Protein AF-A0A7S0FJS4-F1 (afdb_monomer_lite)

Secondary structure (DSSP, 8-state):
--HHHHHHHHHHHHHT--SHHHHHHHHHHHHHHHHHHHS---HHHHHHHHHHHHHHHHHHHHHHHH--SSS-HHHHHHHHHHS-GGG--HHHHHHHHHHHHHHHHHTTTS-HHHHHHHHHT-HHHHHHH---------EEEHHHHHHHHHHHHHHHHGGG--SHHHHHHHHHHHHHHHHGGGT---S-EEEHHHHHHHHHHHHHHHHHHS-PPPPP-SHHHHHHHHHHHHHHHHHHHHHHHHH--HHHHHHHHHHHHHH-HHHHHHHHHH-

Organism: NCBI:txid73915

Sequence (271 aa):
MSRISQIAMIALLVSLAVSYGMIIYFVVLLLAMHHCYSQPVGWTRKVLSIACIAVTWFYIIHFMIAYVGPMNSFDAAYADVIWGGSMGNWSNTQMLLTWAVIAMVWSAEASAFYQLFGVFGAMSASYLLFRPKQREDDKVQLQYAVFSVLAFACIALLPWTTSVSALSWLLWTLHVSLLAPKFISMSFNFDRCSLYFVLALMAMVIHMSAGRSFLPNTECRISITIDAVVCALITLGFIYDRTKSLWAASAGGCLMPFFSPGCVLGVFCAL

pLDDT: mean 88.86, std 10.42, range [52.81, 98.19]

Structure (mmCIF, N/CA/C/O backbone):
data_AF-A0A7S0FJS4-F1
#
_entry.id   AF-A0A7S0FJS4-F1
#
loop_
_atom_site.group_PDB
_atom_site.id
_atom_site.type_symbol
_atom_site.label_atom_id
_atom_site.label_alt_id
_atom_site.label_comp_id
_atom_site.label_asym_id
_atom_site.label_entity_id
_atom_site.label_seq_id
_atom_site.pdbx_PDB_ins_code
_atom_site.Cartn_x
_atom_site.Cartn_y
_atom_site.Cartn_z
_atom_site.occupancy
_atom_site.B_iso_or_equiv
_atom_site.auth_seq_id
_atom_site.auth_comp_id
_atom_site.auth_asym_id
_atom_site.auth_atom_id
_atom_site.pdbx_PDB_model_num
ATOM 1 N N . MET A 1 1 ? 5.062 -22.252 10.247 1.00 52.81 1 MET A N 1
ATOM 2 C CA . MET A 1 1 ? 6.134 -22.685 9.325 1.00 52.81 1 MET A CA 1
ATOM 3 C C . MET A 1 1 ? 7.143 -23.491 10.113 1.00 52.81 1 MET A C 1
ATOM 5 O O . MET A 1 1 ? 7.514 -23.059 11.199 1.00 52.81 1 MET A O 1
ATOM 9 N N . SER A 1 2 ? 7.558 -24.651 9.609 1.00 68.38 2 SER A N 1
ATOM 10 C CA . SER A 1 2 ? 8.689 -25.374 10.196 1.00 68.38 2 SER A CA 1
ATOM 11 C C . SER A 1 2 ? 9.978 -24.580 9.943 1.00 68.38 2 SER A C 1
ATOM 13 O O . SER A 1 2 ? 10.087 -23.895 8.922 1.00 68.38 2 SER A O 1
ATOM 15 N N . ARG A 1 3 ? 10.970 -24.678 10.838 1.00 64.06 3 ARG A N 1
ATOM 16 C CA . ARG A 1 3 ? 12.288 -24.032 10.648 1.00 64.06 3 ARG A CA 1
ATOM 17 C C . ARG A 1 3 ? 12.916 -24.386 9.288 1.00 64.06 3 ARG A C 1
ATOM 19 O O . ARG A 1 3 ? 13.555 -23.548 8.670 1.00 64.06 3 ARG A O 1
ATOM 26 N N . ILE A 1 4 ? 12.640 -25.590 8.788 1.00 54.75 4 ILE A N 1
ATOM 27 C CA . ILE A 1 4 ? 13.109 -26.103 7.493 1.00 54.75 4 ILE A CA 1
ATOM 28 C C . ILE A 1 4 ? 12.557 -25.276 6.320 1.00 54.75 4 ILE A C 1
ATOM 30 O O . ILE A 1 4 ? 13.319 -24.861 5.452 1.00 54.75 4 ILE A O 1
ATOM 34 N N . SER A 1 5 ? 11.257 -24.959 6.320 1.00 53.78 5 SER A N 1
ATOM 35 C CA . SER A 1 5 ? 10.646 -24.131 5.263 1.00 53.78 5 SER A CA 1
ATOM 36 C C . SER A 1 5 ? 11.188 -22.696 5.226 1.00 53.78 5 SER A C 1
ATOM 38 O O . SER A 1 5 ? 11.306 -22.109 4.156 1.00 53.78 5 SER A O 1
ATOM 40 N N . GLN A 1 6 ? 11.568 -22.142 6.383 1.00 57.16 6 GLN A N 1
ATOM 41 C CA . GLN A 1 6 ? 12.174 -20.811 6.465 1.00 57.16 6 GLN A CA 1
ATOM 42 C C . GLN A 1 6 ? 13.591 -20.814 5.889 1.00 57.16 6 GLN A C 1
ATOM 44 O O . GLN A 1 6 ? 13.923 -19.939 5.101 1.00 57.16 6 GLN A O 1
ATOM 49 N N . ILE A 1 7 ? 14.396 -21.827 6.219 1.00 62.66 7 ILE A N 1
ATOM 50 C CA . ILE A 1 7 ? 15.767 -21.961 5.709 1.00 62.66 7 ILE A CA 1
ATOM 51 C C . ILE A 1 7 ? 15.773 -22.155 4.187 1.00 62.66 7 ILE A C 1
ATOM 53 O O . ILE A 1 7 ? 16.559 -21.508 3.504 1.00 62.66 7 ILE A O 1
ATOM 57 N N . ALA A 1 8 ? 14.870 -22.977 3.642 1.00 60.34 8 ALA A N 1
ATOM 58 C CA . ALA A 1 8 ? 14.770 -23.193 2.197 1.00 60.34 8 ALA A CA 1
ATOM 59 C C . ALA A 1 8 ? 14.368 -21.917 1.436 1.00 60.34 8 ALA A C 1
ATOM 61 O O . ALA A 1 8 ? 14.939 -21.612 0.393 1.00 60.34 8 ALA A O 1
ATOM 62 N N . MET A 1 9 ? 13.430 -21.137 1.983 1.00 60.94 9 MET A N 1
ATOM 63 C CA . MET A 1 9 ? 13.019 -19.858 1.401 1.00 60.94 9 MET A CA 1
ATOM 64 C C . MET A 1 9 ? 14.142 -18.816 1.471 1.00 60.94 9 MET A C 1
ATOM 66 O O . MET A 1 9 ? 14.390 -18.126 0.490 1.00 60.94 9 MET A O 1
ATOM 70 N N . ILE A 1 10 ? 14.868 -18.740 2.593 1.00 61.97 10 ILE A N 1
ATOM 71 C CA . ILE A 1 10 ? 16.045 -17.869 2.735 1.00 61.97 10 ILE A CA 1
ATOM 72 C C . ILE A 1 10 ? 17.123 -18.259 1.720 1.00 61.97 10 ILE A C 1
ATOM 74 O O . ILE A 1 10 ? 17.645 -17.389 1.034 1.00 61.97 10 ILE A O 1
ATOM 78 N N . ALA A 1 11 ? 17.426 -19.551 1.584 1.00 59.41 11 ALA A N 1
ATOM 79 C CA . ALA A 1 11 ? 18.425 -20.036 0.636 1.00 59.41 11 ALA A CA 1
ATOM 80 C C . ALA A 1 11 ? 18.042 -19.719 -0.818 1.00 59.41 11 ALA A C 1
ATOM 82 O O . ALA A 1 11 ? 18.885 -19.246 -1.575 1.00 59.41 11 ALA A O 1
ATOM 83 N N . LEU A 1 12 ? 16.768 -19.901 -1.188 1.00 64.12 12 LEU A N 1
ATOM 84 C CA . LEU A 1 12 ? 16.263 -19.552 -2.517 1.00 64.12 12 LEU A CA 1
ATOM 85 C C . LEU A 1 12 ? 16.372 -18.041 -2.779 1.00 64.12 12 LEU A C 1
ATOM 87 O O . LEU A 1 12 ? 16.913 -17.633 -3.802 1.00 64.12 12 LEU A O 1
ATOM 91 N N . LEU A 1 13 ? 15.930 -17.204 -1.839 1.00 61.66 13 LEU A N 1
ATOM 92 C CA . LEU A 1 13 ? 15.957 -15.745 -1.991 1.00 61.66 13 LEU A CA 1
ATOM 93 C C . LEU A 1 13 ? 17.384 -15.178 -2.003 1.00 61.66 13 LEU A C 1
ATOM 95 O O . LEU A 1 13 ? 17.675 -14.276 -2.781 1.00 61.66 13 LEU A O 1
ATOM 99 N N . VAL A 1 14 ? 18.294 -15.737 -1.199 1.00 61.47 14 VAL A N 1
ATOM 100 C CA . VAL A 1 14 ? 19.721 -15.376 -1.226 1.00 61.47 14 VAL A CA 1
ATOM 101 C C . VAL A 1 14 ? 20.375 -15.839 -2.528 1.00 61.47 14 VAL A C 1
ATOM 103 O O . VAL A 1 14 ? 21.180 -15.101 -3.082 1.00 61.47 14 VAL A O 1
ATOM 106 N N . SER A 1 15 ? 20.002 -17.005 -3.067 1.00 58.56 15 SER A N 1
ATOM 107 C CA . SER A 1 15 ? 20.529 -17.477 -4.358 1.00 58.56 15 SER A CA 1
ATOM 108 C C . SER A 1 15 ? 20.087 -16.621 -5.551 1.00 58.56 15 SER A C 1
ATOM 110 O O . SER A 1 15 ? 20.789 -16.569 -6.556 1.00 58.56 15 SER A O 1
ATOM 112 N N . LEU A 1 16 ? 18.958 -15.915 -5.423 1.00 60.66 16 LEU A N 1
ATOM 113 C CA . LEU A 1 16 ? 18.458 -14.954 -6.411 1.00 60.66 16 LEU A CA 1
ATOM 114 C C . LEU A 1 16 ? 19.062 -13.549 -6.237 1.00 60.66 16 LEU A C 1
ATOM 116 O O . LEU A 1 16 ? 18.923 -12.703 -7.120 1.00 60.66 16 LEU A O 1
ATOM 120 N N . ALA A 1 17 ? 19.721 -13.271 -5.109 1.00 62.56 17 ALA A N 1
ATOM 121 C CA . ALA A 1 17 ? 20.250 -11.952 -4.800 1.00 62.56 17 ALA A CA 1
ATOM 122 C C . ALA A 1 17 ? 21.641 -11.760 -5.421 1.00 62.56 17 ALA A C 1
ATOM 124 O O . ALA A 1 17 ? 22.656 -12.204 -4.890 1.00 62.56 17 ALA A O 1
ATOM 125 N N . VAL A 1 18 ? 21.690 -11.041 -6.542 1.00 67.88 18 VAL A N 1
ATOM 126 C CA . VAL A 1 18 ? 22.936 -10.771 -7.287 1.00 67.88 18 VAL A CA 1
ATOM 127 C C . VAL A 1 18 ? 23.706 -9.564 -6.715 1.00 67.88 18 VAL A C 1
ATOM 129 O O . VAL A 1 18 ? 24.848 -9.310 -7.087 1.00 67.88 18 VAL A O 1
ATOM 132 N N . SER A 1 19 ? 23.109 -8.806 -5.784 1.00 75.12 19 SER A N 1
ATOM 133 C CA . SER A 1 19 ? 23.719 -7.616 -5.174 1.00 75.12 19 SER A CA 1
ATOM 134 C C . SER A 1 19 ? 23.459 -7.511 -3.669 1.00 75.12 19 SER A C 1
ATOM 136 O O . SER A 1 19 ? 22.442 -7.986 -3.161 1.00 75.12 19 SER A O 1
ATOM 138 N N . TYR A 1 20 ? 24.346 -6.811 -2.949 1.00 77.19 20 TYR A N 1
ATOM 139 C CA . TYR A 1 20 ? 24.184 -6.538 -1.513 1.00 77.19 20 TYR A CA 1
ATOM 140 C C . TYR A 1 20 ? 22.851 -5.851 -1.181 1.00 77.19 20 TYR A C 1
ATOM 142 O O . TYR A 1 20 ? 22.245 -6.155 -0.156 1.00 77.19 20 TYR A O 1
ATOM 150 N N . GLY A 1 21 ? 22.361 -4.972 -2.062 1.00 77.31 21 GLY A N 1
ATOM 151 C CA . GLY A 1 21 ? 21.066 -4.312 -1.891 1.00 77.31 21 GLY A CA 1
ATOM 152 C C . GLY A 1 21 ? 19.897 -5.300 -1.884 1.00 77.31 21 GLY A C 1
ATOM 153 O O . GLY A 1 21 ? 19.040 -5.221 -1.006 1.00 77.31 21 GLY A O 1
ATOM 154 N N . MET A 1 22 ? 19.893 -6.280 -2.796 1.00 75.31 22 MET A N 1
ATOM 155 C CA . MET A 1 22 ? 18.868 -7.333 -2.820 1.00 75.31 22 MET A CA 1
ATOM 156 C C . MET A 1 22 ? 18.941 -8.235 -1.583 1.00 75.31 22 MET A C 1
ATOM 158 O O . MET A 1 22 ? 17.906 -8.603 -1.035 1.00 75.31 22 MET A O 1
ATOM 162 N N . ILE A 1 23 ? 20.147 -8.553 -1.099 1.00 80.69 23 ILE A N 1
ATOM 163 C CA . ILE A 1 23 ? 20.313 -9.340 0.133 1.00 80.69 23 ILE A CA 1
ATOM 164 C C . ILE A 1 23 ? 19.685 -8.601 1.319 1.00 80.69 23 ILE A C 1
ATOM 166 O O . ILE A 1 23 ? 18.878 -9.179 2.045 1.00 80.69 23 ILE A O 1
ATOM 170 N N . ILE A 1 24 ? 20.014 -7.317 1.500 1.00 83.94 24 ILE A N 1
ATOM 171 C CA . ILE A 1 24 ? 19.463 -6.496 2.588 1.00 83.94 24 ILE A CA 1
ATOM 172 C C . ILE A 1 24 ? 17.937 -6.412 2.476 1.00 83.94 24 ILE A C 1
ATOM 174 O O . ILE A 1 24 ? 17.249 -6.615 3.476 1.00 83.94 24 ILE A O 1
ATOM 178 N N . TYR A 1 25 ? 17.412 -6.183 1.269 1.00 85.12 25 TYR A N 1
ATOM 179 C CA . TYR A 1 25 ? 15.974 -6.164 0.994 1.00 85.12 25 TYR A CA 1
ATOM 180 C C . TYR A 1 25 ? 15.289 -7.440 1.503 1.00 85.12 25 TYR A C 1
ATOM 182 O O . TYR A 1 25 ? 14.354 -7.372 2.305 1.00 85.12 25 TYR A O 1
ATOM 190 N N . PHE A 1 26 ? 15.784 -8.615 1.099 1.00 85.06 26 PHE A N 1
ATOM 191 C CA . PHE A 1 26 ? 15.173 -9.886 1.483 1.00 85.06 26 PHE A CA 1
ATOM 192 C C . PHE A 1 26 ? 15.337 -10.199 2.966 1.00 85.06 26 PHE A C 1
ATOM 194 O O . PHE A 1 26 ? 14.403 -10.709 3.579 1.00 85.06 26 PHE A O 1
ATOM 201 N N . VAL A 1 27 ? 16.476 -9.864 3.575 1.00 87.69 27 VAL A N 1
ATOM 202 C CA . VAL A 1 27 ? 16.671 -10.031 5.022 1.00 87.69 27 VAL A CA 1
ATOM 203 C C . VAL A 1 27 ? 15.650 -9.203 5.803 1.00 87.69 27 VAL A C 1
ATOM 205 O O . VAL A 1 27 ? 14.990 -9.739 6.695 1.00 87.69 27 VAL A O 1
ATOM 208 N N . VAL A 1 28 ? 15.465 -7.926 5.449 1.00 90.25 28 VAL A N 1
ATOM 209 C CA . VAL A 1 28 ? 14.474 -7.053 6.098 1.00 90.25 28 VAL A CA 1
ATOM 210 C C . VAL A 1 28 ? 13.061 -7.605 5.912 1.00 90.25 28 VAL A C 1
ATOM 212 O O . VAL A 1 28 ? 12.323 -7.718 6.894 1.00 90.25 28 VAL A O 1
ATOM 215 N N . LEU A 1 29 ? 12.702 -8.015 4.691 1.00 90.38 29 LEU A N 1
ATOM 216 C CA . LEU A 1 29 ? 11.405 -8.621 4.391 1.00 90.38 29 LEU A CA 1
ATOM 217 C C . LEU A 1 29 ? 11.151 -9.879 5.234 1.00 90.38 29 LEU A C 1
ATOM 219 O O . LEU A 1 29 ? 10.103 -10.008 5.864 1.00 90.38 29 LEU A O 1
ATOM 223 N N . LEU A 1 30 ? 12.118 -10.794 5.292 1.00 90.50 30 LEU A N 1
ATOM 224 C CA . LEU A 1 30 ? 11.999 -12.062 6.010 1.00 90.50 30 LEU A CA 1
ATOM 225 C C . LEU A 1 30 ? 11.860 -11.863 7.520 1.00 90.50 30 LEU A C 1
ATOM 227 O O . LEU A 1 30 ? 11.034 -12.525 8.153 1.00 90.50 30 LEU A O 1
ATOM 231 N N . LEU A 1 31 ? 12.626 -10.935 8.098 1.00 93.06 31 LEU A N 1
ATOM 232 C CA . LEU A 1 31 ? 12.507 -10.564 9.508 1.00 93.06 31 LEU A CA 1
ATOM 233 C C . LEU A 1 31 ? 11.133 -9.955 9.807 1.00 93.06 31 LEU A C 1
ATOM 235 O O . LEU A 1 31 ? 10.484 -10.333 10.786 1.00 93.06 31 LEU A O 1
ATOM 239 N N . ALA A 1 32 ? 10.661 -9.061 8.938 1.00 94.19 32 ALA A N 1
ATOM 240 C CA . ALA A 1 32 ? 9.358 -8.425 9.065 1.00 94.19 32 ALA A CA 1
ATOM 241 C C . ALA A 1 32 ? 8.207 -9.435 8.965 1.00 94.19 32 ALA A C 1
ATOM 243 O O . ALA A 1 32 ? 7.326 -9.456 9.829 1.00 94.19 32 ALA A O 1
ATOM 244 N N . MET A 1 33 ? 8.258 -10.338 7.982 1.00 93.38 33 MET A N 1
ATOM 245 C CA . MET A 1 33 ? 7.324 -11.456 7.857 1.00 93.38 33 MET A CA 1
ATOM 246 C C . MET A 1 33 ? 7.350 -12.324 9.113 1.00 93.38 33 MET A C 1
ATOM 248 O O . MET A 1 33 ? 6.300 -12.584 9.698 1.00 93.38 33 MET A O 1
ATOM 252 N N . HIS A 1 34 ? 8.534 -12.741 9.569 1.00 94.00 34 HIS A N 1
ATOM 253 C CA . HIS A 1 34 ? 8.668 -13.581 10.756 1.00 94.00 34 HIS A CA 1
ATOM 254 C C . HIS A 1 34 ? 7.992 -12.949 11.978 1.00 94.00 34 HIS A C 1
ATOM 256 O O . HIS A 1 34 ? 7.211 -13.616 12.661 1.00 94.00 34 HIS A O 1
ATOM 262 N N . HIS A 1 35 ? 8.226 -11.655 12.209 1.00 94.44 35 HIS A N 1
ATOM 263 C CA . HIS A 1 35 ? 7.584 -10.910 13.286 1.00 94.44 35 HIS A CA 1
ATOM 264 C C . HIS A 1 35 ? 6.057 -10.848 13.141 1.00 94.44 35 HIS A C 1
ATOM 266 O O . HIS A 1 35 ? 5.348 -11.029 14.128 1.00 94.44 35 HIS A O 1
ATOM 272 N N . CYS A 1 36 ? 5.528 -10.607 11.939 1.00 94.50 36 CYS A N 1
ATOM 273 C CA . CYS A 1 36 ? 4.080 -10.523 11.723 1.00 94.50 36 CYS A CA 1
ATOM 274 C C . CYS A 1 36 ? 3.397 -11.892 11.890 1.00 94.50 36 CYS A C 1
ATOM 276 O O . CYS A 1 36 ? 2.338 -11.996 12.506 1.00 94.50 36 CYS A O 1
ATOM 278 N N . TYR A 1 37 ? 4.022 -12.971 11.412 1.00 94.81 37 TYR A N 1
ATOM 279 C CA . TYR A 1 37 ? 3.485 -14.331 11.530 1.00 94.81 37 TYR A CA 1
ATOM 280 C C . TYR A 1 37 ? 3.602 -14.927 12.938 1.00 94.81 37 TYR A C 1
ATOM 282 O O . TYR A 1 37 ? 2.864 -15.872 13.250 1.00 94.81 37 TYR A O 1
ATOM 290 N N . SER A 1 38 ? 4.496 -14.408 13.785 1.00 93.69 38 SER A N 1
ATOM 291 C CA . SER A 1 38 ? 4.589 -14.807 15.194 1.00 93.69 38 SER A CA 1
ATOM 292 C C . SER A 1 38 ? 3.492 -14.184 16.061 1.00 93.69 38 SER A C 1
ATOM 294 O O . SER A 1 38 ? 3.232 -14.685 17.154 1.00 93.69 38 SER A O 1
ATOM 296 N N . GLN A 1 39 ? 2.787 -13.163 15.563 1.00 92.50 39 GLN A N 1
ATOM 297 C CA . GLN A 1 39 ? 1.663 -12.566 16.278 1.00 92.50 39 GLN A CA 1
ATOM 298 C C . GLN A 1 39 ? 0.487 -13.555 16.419 1.00 92.50 39 GLN A C 1
ATOM 300 O O . GLN A 1 39 ? 0.292 -14.437 15.561 1.00 92.50 39 GLN A O 1
ATOM 305 N N . PRO A 1 40 ? -0.323 -13.422 17.490 1.00 91.19 40 PRO A N 1
ATOM 306 C CA . PRO A 1 40 ? -1.474 -14.281 17.766 1.00 91.19 40 PRO A CA 1
ATOM 307 C C . PRO A 1 40 ? -2.663 -13.928 16.858 1.00 91.19 40 PRO A C 1
ATOM 309 O O . PRO A 1 40 ? -3.704 -13.440 17.292 1.00 91.19 40 PRO A O 1
ATOM 312 N N . VAL A 1 41 ? -2.492 -14.165 15.561 1.00 89.88 41 VAL A N 1
ATOM 313 C CA . VAL A 1 41 ? -3.509 -13.957 14.527 1.00 89.88 41 VAL A CA 1
ATOM 314 C C . VAL A 1 41 ? -4.078 -15.307 14.093 1.00 89.88 41 VAL A C 1
ATOM 316 O O . VAL A 1 41 ? -3.365 -16.313 14.068 1.00 89.88 41 VAL A O 1
ATOM 319 N N . GLY A 1 42 ? -5.374 -15.345 13.775 1.00 91.88 42 GLY A N 1
ATOM 320 C CA . GLY A 1 42 ? -6.064 -16.584 13.407 1.00 91.88 42 GLY A CA 1
ATOM 321 C C . GLY A 1 42 ? -5.459 -17.260 12.172 1.00 91.88 42 GLY A C 1
ATOM 322 O O . GLY A 1 42 ? -4.976 -16.589 11.258 1.00 91.88 42 GLY A O 1
ATOM 323 N N . TRP A 1 43 ? -5.522 -18.594 12.129 1.00 93.44 43 TRP A N 1
ATOM 324 C CA . TRP A 1 43 ? -4.983 -19.413 11.034 1.00 93.44 43 TRP A CA 1
ATOM 325 C C . TRP A 1 43 ? -5.459 -18.950 9.652 1.00 93.44 43 TRP A C 1
ATOM 327 O O . TRP A 1 43 ? -4.640 -18.777 8.754 1.00 93.44 43 TRP A O 1
ATOM 337 N N . THR A 1 44 ? -6.752 -18.653 9.503 1.00 93.75 44 THR A N 1
ATOM 338 C CA . THR A 1 44 ? -7.339 -18.190 8.238 1.00 93.75 44 THR A CA 1
ATOM 339 C C . THR A 1 44 ? -6.627 -16.957 7.684 1.00 93.75 44 THR A C 1
ATOM 341 O O . THR A 1 44 ? -6.281 -16.924 6.510 1.00 93.75 44 THR A O 1
ATOM 344 N N . ARG A 1 45 ? -6.324 -15.964 8.532 1.00 93.62 45 ARG A N 1
ATOM 345 C CA . ARG A 1 45 ? -5.602 -14.749 8.115 1.00 93.62 45 ARG A CA 1
ATOM 346 C C . ARG A 1 45 ? -4.170 -15.055 7.682 1.00 93.62 45 ARG A C 1
ATOM 348 O O . ARG A 1 45 ? -3.698 -14.473 6.712 1.00 93.62 45 ARG A O 1
ATOM 355 N N . LYS A 1 46 ? -3.500 -15.997 8.358 1.00 94.56 46 LYS A N 1
ATOM 356 C CA . LYS A 1 46 ? -2.159 -16.459 7.963 1.00 94.56 46 LYS A CA 1
ATOM 357 C C . LYS A 1 46 ? -2.186 -17.127 6.591 1.00 94.56 46 LYS A C 1
ATOM 359 O O . LYS A 1 46 ? -1.354 -16.797 5.760 1.00 94.56 46 LYS A O 1
ATOM 364 N N . VAL A 1 47 ? -3.150 -18.014 6.339 1.00 94.88 47 VAL A N 1
ATOM 365 C CA . VAL A 1 47 ? -3.302 -18.684 5.036 1.00 94.88 47 VAL A CA 1
ATOM 366 C C . VAL A 1 47 ? -3.581 -17.678 3.926 1.00 94.88 47 VAL A C 1
ATOM 368 O O . VAL A 1 47 ? -2.917 -17.724 2.897 1.00 94.88 47 VAL A O 1
ATOM 371 N N . LEU A 1 48 ? -4.511 -16.745 4.148 1.00 94.31 48 LEU A N 1
ATOM 372 C CA . LEU A 1 48 ? -4.818 -15.702 3.169 1.00 94.31 48 LEU A CA 1
ATOM 373 C C . LEU A 1 48 ? -3.598 -14.814 2.893 1.00 94.31 48 LEU A C 1
ATOM 375 O O . LEU A 1 48 ? -3.300 -14.550 1.737 1.00 94.31 48 LEU A O 1
ATOM 379 N N . SER A 1 49 ? -2.850 -14.423 3.929 1.00 94.69 49 SER A N 1
ATOM 380 C CA . SER A 1 49 ? -1.609 -13.653 3.773 1.00 94.69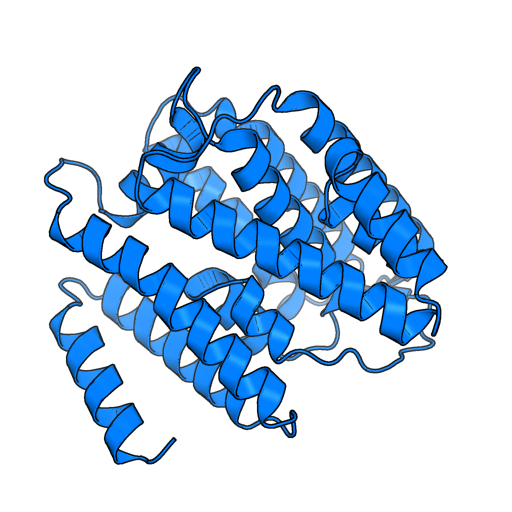 49 SER A CA 1
ATOM 381 C C . SER A 1 49 ? -0.567 -14.413 2.942 1.00 94.69 49 SER A C 1
ATOM 383 O O . SER A 1 49 ? -0.018 -13.849 2.000 1.00 94.69 49 SER A O 1
ATOM 385 N N . ILE A 1 50 ? -0.351 -15.709 3.209 1.00 93.69 50 ILE A N 1
ATOM 386 C CA . ILE A 1 50 ? 0.561 -16.557 2.419 1.00 93.69 50 ILE A CA 1
ATOM 387 C C . ILE A 1 50 ? 0.099 -16.643 0.963 1.00 93.69 50 ILE A C 1
ATOM 389 O O . ILE A 1 50 ? 0.924 -16.517 0.063 1.00 93.69 50 ILE A O 1
ATOM 393 N N . ALA A 1 51 ? -1.201 -16.838 0.724 1.00 93.44 51 ALA A N 1
ATOM 394 C CA . ALA A 1 51 ? -1.757 -16.896 -0.623 1.00 93.44 51 ALA A CA 1
ATOM 395 C C . ALA A 1 51 ? -1.555 -15.572 -1.376 1.00 93.44 51 ALA A C 1
ATOM 397 O O . ALA A 1 51 ? -1.120 -15.594 -2.524 1.00 93.44 51 ALA A O 1
ATOM 398 N N . CYS A 1 52 ? -1.787 -14.428 -0.723 1.00 92.88 52 CYS A N 1
ATOM 399 C CA . CYS A 1 52 ? -1.527 -13.110 -1.302 1.00 92.88 52 CYS A CA 1
ATOM 400 C C . CYS A 1 52 ? -0.055 -12.942 -1.686 1.00 92.88 52 CYS A C 1
ATOM 402 O O . CYS A 1 52 ? 0.215 -12.580 -2.824 1.00 92.88 52 CYS A O 1
ATOM 404 N N . ILE A 1 53 ? 0.882 -13.272 -0.786 1.00 91.44 53 ILE A N 1
ATOM 405 C CA . ILE A 1 53 ? 2.325 -13.231 -1.086 1.00 91.44 53 ILE A CA 1
ATOM 406 C C . ILE A 1 53 ? 2.644 -14.134 -2.271 1.00 91.44 53 ILE A C 1
ATOM 408 O O . ILE A 1 53 ? 3.306 -13.693 -3.198 1.00 91.44 53 ILE A O 1
ATOM 412 N N . ALA A 1 54 ? 2.186 -15.389 -2.252 1.00 90.56 54 ALA A N 1
ATOM 413 C CA . ALA A 1 54 ? 2.498 -16.354 -3.299 1.00 90.56 54 ALA A CA 1
ATOM 414 C C . ALA A 1 54 ? 2.050 -15.853 -4.676 1.00 90.56 54 ALA A C 1
ATOM 416 O O . ALA A 1 54 ? 2.803 -15.959 -5.638 1.00 90.56 54 ALA A O 1
ATOM 417 N N . VAL A 1 55 ? 0.855 -15.265 -4.761 1.00 91.12 55 VAL A N 1
ATOM 418 C CA . VAL A 1 55 ? 0.316 -14.736 -6.015 1.00 91.12 55 VAL A CA 1
ATOM 419 C C . VAL A 1 55 ? 1.061 -13.479 -6.464 1.00 91.12 55 VAL A C 1
ATOM 421 O O . VAL A 1 55 ? 1.466 -13.405 -7.621 1.00 91.12 55 VAL A O 1
ATOM 424 N N . THR A 1 56 ? 1.280 -12.497 -5.586 1.00 88.81 56 THR A N 1
ATOM 425 C CA . THR A 1 56 ? 1.950 -11.245 -5.980 1.00 88.81 56 THR A CA 1
ATOM 426 C C . THR A 1 56 ? 3.416 -11.463 -6.328 1.00 88.81 56 THR A C 1
ATOM 428 O O . THR A 1 56 ? 3.896 -10.940 -7.337 1.00 88.81 56 THR A O 1
ATOM 431 N N . TRP A 1 57 ? 4.114 -12.290 -5.549 1.00 87.06 57 TRP A N 1
ATOM 432 C CA . TRP A 1 57 ? 5.513 -12.625 -5.789 1.00 87.06 57 TRP A CA 1
ATOM 433 C C . TRP A 1 57 ? 5.712 -13.547 -6.981 1.00 87.06 57 TRP A C 1
ATOM 435 O O . TRP A 1 57 ? 6.745 -13.433 -7.629 1.00 87.06 57 TRP A O 1
ATOM 445 N N . PHE A 1 58 ? 4.747 -14.407 -7.320 1.00 91.12 58 PHE A N 1
ATOM 446 C CA . PHE A 1 58 ? 4.814 -15.195 -8.552 1.00 91.12 58 PHE A CA 1
ATOM 447 C C . PHE A 1 58 ? 4.995 -14.286 -9.775 1.00 91.12 58 PHE A C 1
ATOM 449 O O . PHE A 1 58 ? 5.949 -14.462 -10.530 1.00 91.12 58 PHE A O 1
ATOM 456 N N . TYR A 1 59 ? 4.148 -13.261 -9.913 1.00 91.00 59 TYR A N 1
ATOM 457 C CA . TYR A 1 59 ? 4.237 -12.309 -11.023 1.00 91.00 59 TYR A CA 1
ATOM 458 C C . TYR A 1 59 ? 5.494 -11.432 -10.961 1.00 91.00 59 TYR A C 1
ATOM 460 O O . TYR A 1 59 ? 6.103 -11.174 -11.995 1.00 91.00 59 TYR A O 1
ATOM 468 N N . ILE A 1 60 ? 5.915 -10.993 -9.768 1.00 86.25 60 ILE A N 1
ATOM 469 C CA . ILE A 1 60 ? 7.133 -10.177 -9.615 1.00 86.25 60 ILE A CA 1
ATOM 470 C C . ILE A 1 60 ? 8.380 -10.985 -9.986 1.00 86.25 60 ILE A C 1
ATOM 472 O O . ILE A 1 60 ? 9.217 -10.503 -10.742 1.00 86.25 60 ILE A O 1
ATOM 476 N N . ILE A 1 61 ? 8.509 -12.216 -9.484 1.00 86.50 61 ILE A N 1
ATOM 477 C CA . ILE A 1 61 ? 9.660 -13.080 -9.772 1.00 86.50 61 ILE A CA 1
ATOM 478 C C . ILE A 1 61 ? 9.696 -13.433 -11.255 1.00 86.50 61 ILE A C 1
ATOM 480 O O . ILE A 1 61 ? 10.764 -13.362 -11.860 1.00 86.50 61 ILE A O 1
ATOM 484 N N . HIS A 1 62 ? 8.552 -13.778 -11.849 1.00 89.81 62 HIS A N 1
ATOM 485 C CA . HIS A 1 62 ? 8.500 -14.080 -13.274 1.00 89.81 62 HIS A CA 1
ATOM 486 C C . HIS A 1 62 ? 8.937 -12.870 -14.113 1.00 89.81 62 HIS A C 1
ATOM 488 O O . HIS A 1 62 ? 9.825 -13.014 -14.955 1.00 89.81 62 HIS A O 1
ATOM 494 N N . PHE A 1 63 ? 8.452 -11.665 -13.786 1.00 89.38 63 PHE A N 1
ATOM 495 C CA . PHE A 1 63 ? 8.909 -10.433 -14.427 1.00 89.38 63 PHE A CA 1
ATOM 496 C C . PHE A 1 63 ? 10.416 -10.225 -14.253 1.00 89.38 63 PHE A C 1
ATOM 498 O O . PHE A 1 63 ? 11.114 -9.956 -15.224 1.00 89.38 63 PHE A O 1
ATOM 505 N N . MET A 1 64 ? 10.947 -10.379 -13.035 1.00 85.19 64 MET A N 1
ATOM 506 C CA . MET A 1 64 ? 12.375 -10.187 -12.756 1.00 85.19 64 MET A CA 1
ATOM 507 C C . MET A 1 64 ? 13.271 -11.164 -13.528 1.00 85.19 64 MET A C 1
ATOM 509 O O . MET A 1 64 ? 14.370 -10.779 -13.915 1.00 85.19 64 MET A O 1
ATOM 513 N N . ILE A 1 65 ? 12.821 -12.404 -13.744 1.00 85.50 65 ILE A N 1
ATOM 514 C CA . ILE A 1 65 ? 13.546 -13.415 -14.529 1.00 85.50 65 ILE A CA 1
ATOM 515 C C . ILE A 1 65 ? 13.461 -13.106 -16.029 1.00 85.50 65 ILE A C 1
ATOM 517 O O . ILE A 1 65 ? 14.452 -13.252 -16.742 1.00 85.50 65 ILE A O 1
ATOM 521 N N . ALA A 1 66 ? 12.285 -12.701 -16.514 1.00 88.62 66 ALA A N 1
ATOM 522 C CA . ALA A 1 66 ? 12.040 -12.440 -17.931 1.00 88.62 66 ALA A CA 1
ATOM 523 C C . ALA A 1 66 ? 12.576 -11.077 -18.401 1.00 88.62 66 ALA A C 1
ATOM 525 O O . ALA A 1 66 ? 12.798 -10.877 -19.596 1.00 88.62 66 ALA A O 1
ATOM 526 N N . TYR A 1 67 ? 12.761 -10.127 -17.484 1.00 86.25 67 TYR A N 1
ATOM 527 C CA . TYR A 1 67 ? 13.168 -8.771 -17.812 1.00 86.25 67 TYR A CA 1
ATOM 528 C C . TYR A 1 67 ? 14.629 -8.720 -18.278 1.00 86.25 67 TYR A C 1
ATOM 530 O O . TYR A 1 67 ? 15.571 -8.947 -17.518 1.00 86.25 67 TYR A O 1
ATOM 538 N N . VAL A 1 68 ? 14.807 -8.335 -19.541 1.00 85.19 68 VAL A N 1
ATOM 539 C CA . VAL A 1 68 ? 16.105 -8.054 -20.154 1.00 85.19 68 VAL A CA 1
ATOM 540 C C . VAL A 1 68 ? 16.101 -6.588 -20.567 1.00 85.19 68 VAL A C 1
ATOM 542 O O . VAL A 1 68 ? 15.520 -6.217 -21.586 1.00 85.19 68 VAL A O 1
ATOM 545 N N . GLY A 1 69 ? 16.716 -5.729 -19.760 1.00 86.62 69 GLY A N 1
ATOM 546 C CA . GLY A 1 69 ? 16.752 -4.300 -20.042 1.00 86.62 69 GLY A CA 1
ATOM 547 C C . GLY A 1 69 ? 17.812 -3.547 -19.240 1.00 86.62 69 GLY A C 1
ATOM 548 O O . GLY A 1 69 ? 18.422 -4.108 -18.332 1.00 86.62 69 GLY A O 1
ATOM 549 N N . PRO A 1 70 ? 18.056 -2.271 -19.585 1.00 84.12 70 PRO A N 1
ATOM 550 C CA . PRO A 1 70 ? 19.149 -1.486 -19.012 1.00 84.12 70 PRO A CA 1
ATOM 551 C C . PRO A 1 70 ? 18.855 -0.947 -17.602 1.00 84.12 70 PRO A C 1
ATOM 553 O O . PRO A 1 70 ? 19.786 -0.586 -16.887 1.00 84.12 70 PRO A O 1
ATOM 556 N N . MET A 1 71 ? 17.583 -0.859 -17.194 1.00 85.00 71 MET A N 1
ATOM 557 C CA . MET A 1 71 ? 17.208 -0.465 -15.825 1.00 85.00 71 MET A CA 1
ATOM 558 C C . MET A 1 71 ? 17.371 -1.644 -14.864 1.00 85.00 71 MET A C 1
ATOM 560 O O . MET A 1 71 ? 17.259 -2.791 -15.288 1.00 85.00 71 MET A O 1
ATOM 564 N N . ASN A 1 72 ? 17.554 -1.389 -13.565 1.00 84.94 72 ASN A N 1
ATOM 565 C CA . ASN A 1 72 ? 17.380 -2.469 -12.594 1.00 84.94 72 ASN A CA 1
ATOM 566 C C . ASN A 1 72 ? 15.918 -2.953 -12.611 1.00 84.94 72 ASN A C 1
ATOM 568 O O . ASN A 1 72 ? 14.999 -2.188 -12.908 1.00 84.94 72 ASN A O 1
ATOM 572 N N . SER A 1 73 ? 15.709 -4.234 -12.313 1.00 84.00 73 SER A N 1
ATOM 573 C CA . SER A 1 73 ? 14.404 -4.881 -12.471 1.00 84.00 73 SER A CA 1
ATOM 574 C C . SER A 1 73 ? 13.307 -4.278 -11.588 1.00 84.00 73 SER A C 1
ATOM 576 O O . SER A 1 73 ? 12.149 -4.267 -11.997 1.00 84.00 73 SER A O 1
ATOM 578 N N . PHE A 1 74 ? 13.643 -3.719 -10.421 1.00 83.44 74 PHE A N 1
ATOM 579 C CA . PHE A 1 74 ? 12.665 -3.044 -9.565 1.00 83.44 74 PHE A CA 1
ATOM 580 C C . PHE A 1 74 ? 12.194 -1.714 -10.163 1.00 83.44 74 PHE A C 1
ATOM 582 O O . PHE A 1 74 ? 10.990 -1.494 -10.271 1.00 83.44 74 PHE A O 1
ATOM 589 N N . ASP A 1 75 ? 13.110 -0.854 -10.614 1.00 85.56 75 ASP A N 1
ATOM 590 C CA . ASP A 1 75 ? 12.750 0.407 -11.276 1.00 85.56 75 ASP A CA 1
ATOM 591 C C . ASP A 1 75 ? 11.969 0.155 -12.570 1.00 85.56 75 ASP A C 1
ATOM 593 O O . ASP A 1 75 ? 11.013 0.870 -12.859 1.00 85.56 75 ASP A O 1
ATOM 597 N N . ALA A 1 76 ? 12.314 -0.900 -13.316 1.00 88.69 76 ALA A N 1
ATOM 598 C CA . ALA A 1 76 ? 11.561 -1.316 -14.495 1.00 88.69 76 ALA A CA 1
ATOM 599 C C . ALA A 1 76 ? 10.134 -1.773 -14.150 1.00 88.69 76 ALA A C 1
ATOM 601 O O . ALA A 1 76 ? 9.187 -1.401 -14.843 1.00 88.69 76 ALA A O 1
ATOM 602 N N . ALA A 1 77 ? 9.967 -2.539 -13.066 1.00 88.56 77 ALA A N 1
ATOM 603 C CA . ALA A 1 77 ? 8.653 -2.962 -12.589 1.00 88.56 77 ALA A CA 1
ATOM 604 C C . ALA A 1 77 ? 7.784 -1.758 -12.193 1.00 88.56 77 ALA A C 1
ATOM 606 O O . ALA A 1 77 ? 6.605 -1.704 -12.545 1.00 88.56 77 ALA A O 1
ATOM 607 N N . TYR A 1 78 ? 8.367 -0.763 -11.516 1.00 88.69 78 TYR A N 1
ATOM 608 C CA . TYR A 1 78 ? 7.668 0.474 -11.169 1.00 88.69 78 TYR A CA 1
ATOM 609 C C . TYR A 1 78 ? 7.352 1.345 -12.389 1.00 88.69 78 TYR A C 1
ATOM 611 O O . TYR A 1 78 ? 6.246 1.875 -12.503 1.00 88.69 78 TYR A O 1
ATOM 619 N N . ALA A 1 79 ? 8.290 1.471 -13.325 1.00 90.00 79 ALA A N 1
ATOM 620 C CA . ALA A 1 79 ? 8.070 2.187 -14.574 1.00 90.00 79 ALA A CA 1
ATOM 621 C C . ALA A 1 79 ? 6.921 1.561 -15.377 1.00 90.00 79 ALA A C 1
ATOM 623 O O . ALA A 1 79 ? 6.077 2.287 -15.894 1.00 90.00 79 ALA A O 1
ATOM 624 N N . ASP A 1 80 ? 6.818 0.231 -15.424 1.00 89.25 80 ASP A N 1
ATOM 625 C CA . ASP A 1 80 ? 5.734 -0.453 -16.134 1.00 89.25 80 ASP A CA 1
ATOM 626 C C . ASP A 1 80 ? 4.339 -0.117 -15.574 1.00 89.25 80 ASP A C 1
ATOM 628 O O . ASP A 1 80 ? 3.374 0.047 -16.328 1.00 89.25 80 ASP A O 1
ATOM 632 N N . VAL A 1 81 ? 4.216 0.025 -14.254 1.00 89.19 81 VAL A N 1
ATOM 633 C CA . VAL A 1 81 ? 2.930 0.313 -13.597 1.00 89.19 81 VAL A CA 1
ATOM 634 C C . VAL A 1 81 ? 2.599 1.808 -13.520 1.00 89.19 81 VAL A C 1
ATOM 636 O O . VAL A 1 81 ? 1.432 2.147 -13.306 1.00 89.19 81 VAL A O 1
ATOM 639 N N . ILE A 1 82 ? 3.587 2.693 -13.714 1.00 89.56 82 ILE A N 1
ATOM 640 C CA . ILE A 1 82 ? 3.436 4.160 -13.650 1.00 89.56 82 ILE A CA 1
ATOM 641 C C . ILE A 1 82 ? 3.397 4.789 -15.049 1.00 89.56 82 ILE A C 1
ATOM 643 O O . ILE A 1 82 ? 2.492 5.563 -15.344 1.00 89.56 82 ILE A O 1
ATOM 647 N N . TRP A 1 83 ? 4.334 4.440 -15.932 1.00 88.31 83 TRP A N 1
ATOM 648 C CA . TRP A 1 83 ? 4.507 5.046 -17.260 1.00 88.31 83 TRP A CA 1
ATOM 649 C C . TRP A 1 83 ? 3.836 4.290 -18.404 1.00 88.31 83 TRP A C 1
ATOM 651 O O . TRP A 1 83 ? 4.054 4.634 -19.562 1.00 88.31 83 TRP A O 1
ATOM 661 N N . GLY A 1 84 ? 2.999 3.287 -18.129 1.00 73.62 84 GLY A N 1
ATOM 662 C CA . GLY A 1 84 ? 2.345 2.457 -19.154 1.00 73.62 84 GLY A CA 1
ATOM 663 C C . GLY A 1 84 ? 1.456 3.190 -20.184 1.00 73.62 84 GLY A C 1
ATOM 664 O O . GLY A 1 84 ? 0.806 2.532 -20.998 1.00 73.62 84 GLY A O 1
ATOM 665 N N . GLY A 1 85 ? 1.416 4.527 -20.174 1.00 62.72 85 GLY A N 1
ATOM 666 C CA . GLY A 1 85 ? 0.737 5.374 -21.150 1.00 62.72 85 GLY A CA 1
ATOM 667 C C . GLY A 1 85 ? -0.782 5.232 -21.095 1.00 62.72 85 GLY A C 1
ATOM 668 O O . GLY A 1 85 ? -1.358 5.012 -20.032 1.00 62.72 85 GLY A O 1
ATOM 669 N N . SER A 1 86 ? -1.441 5.302 -22.255 1.00 54.09 86 SER A N 1
ATOM 670 C CA . SER A 1 86 ? -2.888 5.056 -22.386 1.00 54.09 86 SER A CA 1
ATOM 671 C C . SER A 1 86 ? -3.301 3.622 -22.037 1.00 54.09 86 SER A C 1
ATOM 673 O O . SER A 1 86 ? -4.479 3.374 -21.818 1.00 54.09 86 SER A O 1
ATOM 675 N N . MET A 1 87 ? -2.349 2.689 -21.958 1.00 63.12 87 MET A N 1
ATOM 676 C CA . MET A 1 87 ? -2.558 1.317 -21.482 1.00 63.12 87 MET A CA 1
ATOM 677 C C . MET A 1 87 ? -2.133 1.135 -20.018 1.00 63.12 87 MET A C 1
ATOM 679 O O . MET A 1 87 ? -2.090 0.010 -19.520 1.00 63.12 87 MET A O 1
ATOM 683 N N . GLY A 1 88 ? -1.763 2.222 -19.337 1.00 65.75 88 GLY A N 1
ATOM 684 C CA . GLY A 1 88 ? -1.252 2.199 -17.977 1.00 65.75 88 GLY A CA 1
ATOM 685 C C . GLY A 1 88 ? -2.293 1.725 -16.969 1.00 65.75 88 GLY A C 1
ATOM 686 O O . GLY A 1 88 ? -3.499 1.885 -17.152 1.00 65.75 88 GLY A O 1
ATOM 687 N N . ASN A 1 89 ? -1.805 1.161 -15.866 1.00 84.19 89 ASN A N 1
ATOM 688 C CA . ASN A 1 89 ? -2.639 0.722 -14.749 1.00 84.19 89 ASN A CA 1
ATOM 689 C C . ASN A 1 89 ? -2.670 1.752 -13.610 1.00 84.19 89 ASN A C 1
ATOM 691 O O . ASN A 1 89 ? -2.880 1.396 -12.449 1.00 84.19 89 ASN A O 1
ATOM 695 N N . TRP A 1 90 ? -2.418 3.026 -13.935 1.00 88.38 90 TRP A N 1
ATOM 696 C CA . TRP A 1 90 ? -2.184 4.067 -12.939 1.00 88.38 90 TRP A CA 1
ATOM 697 C C . TRP A 1 90 ? -3.352 4.210 -11.963 1.00 88.38 90 TRP A C 1
ATOM 699 O O . TRP A 1 90 ? -3.106 4.358 -10.770 1.00 88.38 90 TRP A O 1
ATOM 709 N N . SER A 1 91 ? -4.604 4.070 -12.420 1.00 89.12 91 SER A N 1
ATOM 710 C CA . SER A 1 91 ? -5.763 4.141 -11.524 1.00 89.12 91 SER A CA 1
ATOM 711 C C . SER A 1 91 ? -5.754 3.033 -10.457 1.00 89.12 91 SER A C 1
ATOM 713 O O . SER A 1 91 ? -6.063 3.333 -9.307 1.00 89.12 91 SER A O 1
ATOM 715 N N . ASN A 1 92 ? -5.306 1.809 -10.752 1.00 90.62 92 ASN A N 1
ATOM 716 C CA . ASN A 1 92 ? -5.147 0.770 -9.723 1.00 90.62 92 ASN A CA 1
ATOM 717 C C . ASN A 1 92 ? -3.884 0.988 -8.875 1.00 90.62 92 ASN A C 1
ATOM 719 O O . ASN A 1 92 ? -3.923 0.805 -7.657 1.00 90.62 92 ASN A O 1
ATOM 723 N N . THR A 1 93 ? -2.782 1.427 -9.492 1.00 91.88 93 THR A N 1
ATOM 724 C CA . THR A 1 93 ? -1.534 1.758 -8.788 1.00 91.88 93 THR A CA 1
ATOM 725 C C . THR A 1 93 ? -1.781 2.821 -7.722 1.00 91.88 93 THR A C 1
ATOM 727 O O . THR A 1 93 ? -1.475 2.602 -6.553 1.00 91.88 93 THR A O 1
ATOM 730 N N . GLN A 1 94 ? -2.415 3.943 -8.066 1.00 91.81 94 GLN A N 1
ATOM 731 C CA . GLN A 1 94 ? -2.752 4.966 -7.076 1.00 91.81 94 GLN A CA 1
ATOM 732 C C . GLN A 1 94 ? -3.747 4.448 -6.027 1.00 91.81 94 GLN A C 1
ATOM 734 O O . GLN A 1 94 ? -3.660 4.866 -4.880 1.00 91.81 94 GLN A O 1
ATOM 739 N N . MET A 1 95 ? -4.694 3.558 -6.370 1.00 93.06 95 MET A N 1
ATOM 740 C CA . MET A 1 95 ? -5.668 3.045 -5.397 1.00 93.06 95 MET A CA 1
ATOM 741 C C . MET A 1 95 ? -4.930 2.282 -4.300 1.00 93.06 95 MET A C 1
ATOM 743 O O . MET A 1 95 ? -5.208 2.487 -3.121 1.00 93.06 95 MET A O 1
ATOM 747 N N . LEU A 1 96 ? -3.935 1.478 -4.681 1.00 94.62 96 LEU A N 1
ATOM 748 C CA . LEU A 1 96 ? -3.049 0.796 -3.746 1.00 94.62 96 LEU A CA 1
ATOM 749 C C . LEU A 1 96 ? -2.176 1.781 -2.953 1.00 94.62 96 LEU A C 1
ATOM 751 O O . LEU A 1 96 ? -2.102 1.681 -1.730 1.00 94.62 96 LEU A O 1
ATOM 755 N N . LEU A 1 97 ? -1.535 2.746 -3.621 1.00 95.62 97 LEU A N 1
ATOM 756 C CA . LEU A 1 97 ? -0.617 3.683 -2.962 1.00 95.62 97 LEU A CA 1
ATOM 757 C C . LEU A 1 97 ? -1.340 4.622 -1.986 1.00 95.62 97 LEU A C 1
ATOM 759 O O . LEU A 1 97 ? -0.889 4.812 -0.861 1.00 95.62 97 LEU A O 1
ATOM 763 N N . THR A 1 98 ? -2.486 5.178 -2.379 1.00 96.69 98 THR A N 1
ATOM 764 C CA . THR A 1 98 ? -3.310 6.024 -1.503 1.00 96.69 98 THR A CA 1
ATOM 765 C C . THR A 1 98 ? -3.871 5.219 -0.334 1.00 96.69 98 THR A C 1
ATOM 767 O O . THR A 1 98 ? -3.848 5.696 0.799 1.00 96.69 98 THR A O 1
ATOM 770 N N . TRP A 1 99 ? -4.282 3.966 -0.564 1.00 97.31 99 TRP A N 1
ATOM 771 C CA . TRP A 1 99 ? -4.652 3.052 0.513 1.00 97.31 99 TRP A CA 1
ATOM 772 C C . TRP A 1 99 ? -3.486 2.818 1.477 1.00 97.31 99 TRP A C 1
ATOM 774 O O . TRP A 1 99 ? -3.694 2.886 2.683 1.00 97.31 99 TRP A O 1
ATOM 784 N N . ALA A 1 100 ? -2.258 2.630 0.983 1.00 96.75 100 ALA A N 1
ATOM 785 C CA . ALA A 1 100 ? -1.075 2.450 1.826 1.00 96.75 100 ALA A CA 1
ATOM 786 C C . ALA A 1 100 ? -0.803 3.658 2.740 1.00 96.75 100 ALA A C 1
ATOM 788 O O . ALA A 1 100 ? -0.442 3.467 3.902 1.00 96.75 100 ALA A O 1
ATOM 789 N N . VAL A 1 101 ? -1.035 4.888 2.262 1.00 97.62 101 VAL A N 1
ATOM 790 C CA . VAL A 1 101 ? -0.922 6.106 3.088 1.00 97.62 101 VAL A CA 1
ATOM 791 C C . VAL A 1 101 ? -1.949 6.102 4.221 1.00 97.62 101 VAL A C 1
ATOM 793 O O . VAL A 1 101 ? -1.599 6.326 5.378 1.00 97.62 101 VAL A O 1
ATOM 796 N N . ILE A 1 102 ? -3.212 5.786 3.925 1.00 96.81 102 ILE A N 1
ATOM 797 C CA . ILE A 1 102 ? -4.257 5.681 4.957 1.00 96.81 102 ILE A CA 1
ATOM 798 C C . ILE A 1 102 ? -3.932 4.555 5.941 1.00 96.81 102 ILE A C 1
ATOM 800 O O . ILE A 1 102 ? -4.040 4.723 7.157 1.00 96.81 102 ILE A O 1
ATOM 804 N N . ALA A 1 103 ? -3.491 3.413 5.420 1.00 95.06 103 ALA A N 1
ATOM 805 C CA . ALA A 1 103 ? -3.163 2.230 6.191 1.00 95.06 103 ALA A CA 1
ATOM 806 C C . ALA A 1 103 ? -1.968 2.469 7.133 1.00 95.06 103 ALA A C 1
ATOM 808 O O . ALA A 1 103 ? -1.952 1.954 8.253 1.00 95.06 103 ALA A O 1
ATOM 809 N N . MET A 1 104 ? -1.002 3.306 6.737 1.00 95.38 104 MET A N 1
ATOM 810 C CA . MET A 1 104 ? 0.111 3.737 7.588 1.00 95.38 104 MET A CA 1
ATOM 811 C C . MET A 1 104 ? -0.393 4.421 8.867 1.00 95.38 104 MET A C 1
ATOM 813 O O . MET A 1 104 ? 0.080 4.097 9.958 1.00 95.38 104 MET A O 1
ATOM 817 N N . VAL A 1 105 ? -1.366 5.329 8.748 1.00 94.88 105 VAL A N 1
ATOM 818 C CA . VAL A 1 105 ? -1.994 5.999 9.900 1.00 94.88 105 VAL A CA 1
ATOM 819 C C . VAL A 1 105 ? -2.883 5.023 10.674 1.00 94.88 105 VAL A C 1
ATOM 821 O O . VAL A 1 105 ? -2.874 5.004 11.906 1.00 94.88 105 VAL A O 1
ATOM 824 N N . TRP A 1 106 ? -3.608 4.156 9.965 1.00 92.88 106 TRP A N 1
ATOM 825 C CA . TRP A 1 106 ? -4.464 3.120 10.553 1.00 92.88 106 TRP A CA 1
ATOM 826 C C . TRP A 1 106 ? -3.691 2.130 11.419 1.00 92.88 106 TRP A C 1
ATOM 828 O O . TRP A 1 106 ? -4.168 1.717 12.474 1.00 92.88 106 TRP A O 1
ATOM 838 N N . SER A 1 107 ? -2.459 1.827 11.025 1.00 92.50 107 SER A N 1
ATOM 839 C CA . SER A 1 107 ? -1.531 0.966 11.748 1.00 92.50 107 SER A CA 1
ATOM 840 C C . SER A 1 107 ? -0.512 1.736 12.586 1.00 92.50 107 SER A C 1
ATOM 842 O O . SER A 1 107 ? 0.525 1.173 12.939 1.00 92.50 107 SER A O 1
ATOM 844 N N . ALA A 1 108 ? -0.762 3.001 12.949 1.00 92.38 108 ALA A N 1
ATOM 845 C CA . ALA A 1 108 ? 0.197 3.828 13.695 1.00 92.38 108 ALA A CA 1
ATOM 846 C C . ALA A 1 108 ? 0.687 3.175 15.006 1.00 92.38 108 ALA A C 1
ATOM 848 O O . ALA A 1 108 ? 1.849 3.315 15.380 1.00 92.38 108 ALA A O 1
ATOM 849 N N . GLU A 1 109 ? -0.154 2.373 15.652 1.00 90.12 109 GLU A N 1
ATOM 850 C CA . GLU A 1 109 ? 0.164 1.605 16.865 1.00 90.12 109 GLU A CA 1
ATOM 851 C C . GLU A 1 109 ? 0.893 0.272 16.626 1.00 90.12 109 GLU A C 1
ATOM 853 O O . GLU A 1 109 ? 1.409 -0.334 17.566 1.00 90.12 109 GLU A O 1
ATOM 858 N N . ALA A 1 110 ? 0.910 -0.220 15.387 1.00 91.31 110 ALA A N 1
ATOM 859 C CA . ALA A 1 110 ? 1.556 -1.476 15.050 1.00 91.31 110 ALA A CA 1
ATOM 860 C C . ALA A 1 110 ? 3.079 -1.348 15.143 1.00 91.31 110 ALA A C 1
ATOM 862 O O . ALA A 1 110 ? 3.649 -0.267 14.976 1.00 91.31 110 ALA A O 1
ATOM 863 N N . SER A 1 111 ? 3.754 -2.480 15.315 1.00 93.38 111 SER A N 1
ATOM 864 C CA . SER A 1 111 ? 5.201 -2.551 15.119 1.00 93.38 111 SER A CA 1
ATOM 865 C C . SER A 1 111 ? 5.591 -2.100 13.705 1.00 93.38 111 SER A C 1
ATOM 867 O O . SER A 1 111 ? 4.870 -2.381 12.743 1.00 93.38 111 SER A O 1
ATOM 869 N N . ALA A 1 112 ? 6.755 -1.458 13.561 1.00 94.19 112 ALA A N 1
ATOM 870 C CA . ALA A 1 112 ? 7.293 -1.046 12.260 1.00 94.19 112 ALA A CA 1
ATOM 871 C C . ALA A 1 112 ? 7.435 -2.225 11.276 1.00 94.19 112 ALA A C 1
ATOM 873 O O . ALA A 1 112 ? 7.353 -2.029 10.067 1.00 94.19 112 ALA A O 1
ATOM 874 N N . PHE A 1 113 ? 7.556 -3.460 11.779 1.00 94.69 113 PHE A N 1
ATOM 875 C CA . PHE A 1 113 ? 7.608 -4.669 10.955 1.00 94.69 113 PHE A CA 1
ATOM 876 C C . PHE A 1 113 ? 6.379 -4.865 10.057 1.00 94.69 113 PHE A C 1
ATOM 878 O O . PHE A 1 113 ? 6.534 -5.393 8.963 1.00 94.69 113 PHE A O 1
ATOM 885 N N . TYR A 1 114 ? 5.184 -4.405 10.443 1.00 94.00 114 TYR A N 1
ATOM 886 C CA . TYR A 1 114 ? 4.020 -4.475 9.549 1.00 94.00 114 TYR A CA 1
ATOM 887 C C . TYR A 1 114 ? 4.196 -3.574 8.324 1.00 94.00 114 TYR A C 1
ATOM 889 O O . TYR A 1 114 ? 3.919 -3.984 7.198 1.00 94.00 114 TYR A O 1
ATOM 897 N N . GLN A 1 115 ? 4.706 -2.360 8.521 1.00 93.00 115 GLN A N 1
ATOM 898 C CA . GLN A 1 115 ? 4.953 -1.441 7.413 1.00 93.00 115 GLN A CA 1
ATOM 899 C C . GLN A 1 115 ? 6.139 -1.901 6.566 1.00 93.00 115 GLN A C 1
ATOM 901 O O . GLN A 1 115 ? 6.028 -1.900 5.349 1.00 93.00 115 GLN A O 1
ATOM 906 N N . LEU A 1 116 ? 7.221 -2.392 7.180 1.00 93.88 116 LEU A N 1
ATOM 907 C CA . LEU A 1 116 ? 8.347 -2.984 6.449 1.00 93.88 116 LEU A CA 1
ATOM 908 C C . LEU A 1 116 ? 7.901 -4.183 5.602 1.00 93.88 116 LEU A C 1
ATOM 910 O O . LEU A 1 116 ? 8.267 -4.275 4.436 1.00 93.88 116 LEU A O 1
ATOM 914 N N . PHE A 1 117 ? 7.066 -5.071 6.150 1.00 94.62 117 PHE A N 1
ATOM 915 C CA . PHE A 1 117 ? 6.513 -6.186 5.384 1.00 94.62 117 PHE A CA 1
ATOM 916 C C . PHE A 1 117 ? 5.597 -5.692 4.251 1.00 94.62 117 PHE A C 1
ATOM 918 O O . PHE A 1 117 ? 5.670 -6.199 3.136 1.00 94.62 117 PHE A O 1
ATOM 925 N N . GLY A 1 118 ? 4.767 -4.677 4.499 1.00 92.31 118 GLY A N 1
ATOM 926 C CA . GLY A 1 118 ? 3.898 -4.127 3.462 1.00 92.31 118 GLY A CA 1
ATOM 927 C C . GLY A 1 118 ? 4.668 -3.448 2.326 1.00 92.31 118 GLY A C 1
ATOM 928 O O . GLY A 1 118 ? 4.348 -3.660 1.163 1.00 92.31 118 GLY A O 1
ATOM 929 N N . VAL A 1 119 ? 5.701 -2.672 2.662 1.00 89.50 119 VAL A N 1
ATOM 930 C CA . VAL A 1 119 ? 6.526 -1.908 1.715 1.00 89.50 119 VAL A CA 1
ATOM 931 C C . VAL A 1 119 ? 7.449 -2.811 0.888 1.00 89.50 119 VAL A C 1
ATOM 933 O O . VAL A 1 119 ? 7.585 -2.600 -0.311 1.00 89.50 119 VAL A O 1
ATOM 936 N N . PHE A 1 120 ? 8.076 -3.818 1.503 1.00 85.50 120 PHE A N 1
ATOM 937 C CA . PHE A 1 120 ? 9.036 -4.701 0.823 1.00 85.50 120 PHE A CA 1
ATOM 938 C C . PHE A 1 120 ? 8.452 -6.038 0.364 1.00 85.50 120 PHE A C 1
ATOM 940 O O . PHE A 1 120 ? 9.163 -6.849 -0.209 1.00 85.50 120 PHE A O 1
ATOM 947 N N . GLY A 1 121 ? 7.205 -6.346 0.696 1.00 81.62 121 GLY A N 1
ATOM 948 C CA . GLY A 1 121 ? 6.622 -7.660 0.452 1.00 81.62 121 GLY A CA 1
ATOM 949 C C . GLY A 1 121 ? 5.372 -7.547 -0.386 1.00 81.62 121 GLY A C 1
ATOM 950 O O . GLY A 1 121 ? 5.425 -7.476 -1.607 1.00 81.62 121 GLY A O 1
ATOM 951 N N . ALA A 1 122 ? 4.242 -7.594 0.303 1.00 86.44 122 ALA A N 1
ATOM 952 C CA . ALA A 1 122 ? 2.933 -7.364 -0.274 1.00 86.44 122 ALA A CA 1
ATOM 953 C C . ALA A 1 122 ? 2.119 -6.598 0.764 1.00 86.44 122 ALA A C 1
ATOM 955 O O . ALA A 1 122 ? 1.948 -7.058 1.902 1.00 86.44 122 ALA A O 1
ATOM 956 N N . MET A 1 123 ? 1.643 -5.416 0.378 1.00 89.94 123 MET A N 1
ATOM 957 C CA . MET A 1 123 ? 0.940 -4.509 1.280 1.00 89.94 123 MET A CA 1
ATOM 958 C C . MET A 1 123 ? -0.287 -5.213 1.859 1.00 89.94 123 MET A C 1
ATOM 960 O O . MET A 1 123 ? -0.453 -5.308 3.075 1.00 89.94 123 MET A O 1
ATOM 964 N N . SER A 1 124 ? -1.084 -5.821 0.985 1.00 92.81 124 SER A N 1
ATOM 965 C CA . SER A 1 124 ? -2.288 -6.558 1.357 1.00 92.81 124 SER A CA 1
ATOM 966 C C . SER A 1 124 ? -2.006 -7.694 2.356 1.00 92.81 124 SER A C 1
ATOM 968 O O . SER A 1 124 ? -2.688 -7.827 3.375 1.00 92.81 124 SER A O 1
ATOM 970 N N . ALA A 1 125 ? -0.938 -8.464 2.130 1.00 93.44 125 ALA A N 1
ATOM 971 C CA . ALA A 1 125 ? -0.561 -9.594 2.968 1.00 93.44 125 ALA A CA 1
ATOM 972 C C . ALA A 1 125 ? -0.183 -9.173 4.392 1.00 93.44 125 ALA A C 1
ATOM 974 O O . ALA A 1 125 ? -0.550 -9.862 5.349 1.00 93.44 125 ALA A O 1
ATOM 975 N N . SER A 1 126 ? 0.514 -8.047 4.546 1.00 94.88 126 SER A N 1
ATOM 976 C CA . SER A 1 126 ? 0.852 -7.508 5.864 1.00 94.88 126 SER A CA 1
ATOM 977 C C . SER A 1 126 ? -0.400 -7.115 6.648 1.00 94.88 126 SER A C 1
ATOM 979 O O . SER A 1 126 ? -0.582 -7.522 7.799 1.00 94.88 126 SER A O 1
ATOM 981 N N . TYR A 1 127 ? -1.325 -6.399 6.009 1.00 93.50 127 TYR A N 1
ATOM 982 C CA . TYR A 1 127 ? -2.523 -5.908 6.686 1.00 93.50 127 TYR A CA 1
ATOM 983 C C . TYR A 1 127 ? -3.598 -6.979 6.911 1.00 93.50 127 TYR A C 1
ATOM 985 O O . TYR A 1 127 ? -4.416 -6.821 7.814 1.00 93.50 127 TYR A O 1
ATOM 993 N N . LEU A 1 128 ? -3.552 -8.116 6.208 1.00 94.25 128 LEU A N 1
ATOM 994 C CA . LEU A 1 128 ? -4.320 -9.312 6.589 1.00 94.25 128 LEU A CA 1
ATOM 995 C C . LEU A 1 128 ? -3.899 -9.861 7.960 1.00 94.25 128 LEU A C 1
ATOM 997 O O . LEU A 1 128 ? -4.730 -10.403 8.693 1.00 94.25 128 LEU A O 1
ATOM 1001 N N . LEU A 1 129 ? -2.619 -9.723 8.320 1.00 93.25 129 LEU A N 1
ATOM 1002 C CA . LEU A 1 129 ? -2.101 -10.111 9.633 1.00 93.25 129 LEU A CA 1
ATOM 1003 C C . LEU A 1 129 ? -2.324 -9.011 10.676 1.00 93.25 129 LEU A C 1
ATOM 1005 O O . LEU A 1 129 ? -2.342 -9.294 11.869 1.00 93.25 129 LEU A O 1
ATOM 1009 N N . PHE A 1 130 ? -2.523 -7.763 10.259 1.00 90.56 130 PHE A N 1
ATOM 1010 C CA . PHE A 1 130 ? -2.759 -6.671 11.189 1.00 90.56 130 PHE A CA 1
ATOM 1011 C C . PHE A 1 130 ? -4.144 -6.788 11.844 1.00 90.56 130 PHE A C 1
ATOM 1013 O O . PHE A 1 130 ? -5.162 -7.097 11.216 1.00 90.56 130 PHE A O 1
ATOM 1020 N N . ARG A 1 131 ? -4.192 -6.533 13.151 1.00 82.06 131 ARG A N 1
ATOM 1021 C CA . ARG A 1 131 ? -5.435 -6.348 13.895 1.00 82.06 131 ARG A CA 1
ATOM 1022 C C . ARG A 1 131 ? -5.320 -5.026 14.647 1.00 82.06 131 ARG A C 1
ATOM 1024 O O . ARG A 1 131 ? -4.525 -4.977 15.587 1.00 82.06 131 ARG A O 1
ATOM 1031 N N . PRO A 1 132 ? -6.080 -3.988 14.263 1.00 78.62 132 PRO A N 1
ATOM 1032 C CA . PRO A 1 132 ? -6.098 -2.763 15.040 1.00 78.62 132 PRO A CA 1
ATOM 1033 C C . PRO A 1 132 ? -6.627 -3.087 16.438 1.00 78.62 132 PRO A C 1
ATOM 1035 O O . PRO A 1 132 ? -7.653 -3.757 16.594 1.00 78.62 132 PRO A O 1
ATOM 1038 N N . LYS A 1 133 ? -5.919 -2.628 17.464 1.00 73.12 133 LYS A N 1
ATOM 1039 C CA . LYS A 1 133 ? -6.497 -2.446 18.787 1.00 73.12 133 LYS A CA 1
ATOM 1040 C C . LYS A 1 133 ? -7.568 -1.375 18.610 1.00 73.12 133 LYS A C 1
ATOM 1042 O O . LYS A 1 133 ? -7.347 -0.364 17.943 1.00 73.12 133 LYS A O 1
ATOM 1047 N N . GLN A 1 134 ? -8.760 -1.616 19.144 1.00 58.72 134 GLN A N 1
ATOM 1048 C CA . GLN A 1 134 ? -9.776 -0.573 19.238 1.00 58.72 134 GLN A CA 1
ATOM 1049 C C . GLN A 1 134 ? -9.229 0.495 20.186 1.00 58.72 134 GLN A C 1
ATOM 1051 O O . GLN A 1 134 ? -9.369 0.395 21.398 1.00 58.72 134 GLN A O 1
ATOM 1056 N N . ARG A 1 135 ? -8.484 1.454 19.638 1.00 59.97 135 ARG A N 1
ATOM 1057 C CA . ARG A 1 135 ? -8.030 2.618 20.380 1.00 59.97 135 ARG A CA 1
ATOM 1058 C C . ARG A 1 135 ? -9.147 3.644 20.357 1.00 59.97 135 ARG A C 1
ATOM 1060 O O . ARG A 1 135 ? -9.493 4.129 19.283 1.00 59.97 135 ARG A O 1
ATOM 1067 N N . GLU A 1 136 ? -9.633 3.958 21.550 1.00 57.19 136 GLU A N 1
ATOM 1068 C CA . GLU A 1 136 ? -10.488 5.110 21.863 1.00 57.19 136 GLU A CA 1
ATOM 1069 C C . GLU A 1 136 ? -9.703 6.436 21.834 1.00 57.19 136 GLU A C 1
ATOM 1071 O O . GLU A 1 136 ? -10.277 7.494 22.042 1.00 57.19 136 GLU A O 1
ATOM 1076 N N . ASP A 1 137 ? -8.386 6.402 21.581 1.00 66.19 137 ASP A N 1
ATOM 1077 C CA . ASP A 1 137 ? -7.590 7.620 21.436 1.00 66.19 137 ASP A CA 1
ATOM 1078 C C . ASP A 1 137 ? -7.942 8.352 20.131 1.00 66.19 137 ASP A C 1
ATOM 1080 O O . ASP A 1 137 ? -7.586 7.919 19.025 1.00 66.19 137 ASP A O 1
ATOM 1084 N N . ASP A 1 138 ? -8.540 9.530 20.293 1.00 79.94 138 ASP A N 1
ATOM 1085 C CA . ASP A 1 138 ? -8.882 10.485 19.231 1.00 79.94 138 ASP A CA 1
ATOM 1086 C C . ASP A 1 138 ? -7.658 11.210 18.647 1.00 79.94 138 ASP A C 1
ATOM 1088 O O . ASP A 1 138 ? -7.786 12.143 17.858 1.00 79.94 138 ASP A O 1
ATOM 1092 N N . LYS A 1 139 ? -6.436 10.816 19.028 1.00 90.25 139 LYS A N 1
ATOM 1093 C CA . LYS A 1 139 ? -5.206 11.549 18.705 1.00 90.25 139 LYS A CA 1
ATOM 1094 C C . LYS A 1 139 ? -4.167 10.686 17.999 1.00 90.25 139 LYS A C 1
ATOM 1096 O O . LYS A 1 139 ? -3.914 9.540 18.366 1.00 90.25 139 LYS A O 1
ATOM 1101 N N . VAL A 1 140 ? -3.514 11.274 16.999 1.00 91.12 140 VAL A N 1
ATOM 1102 C CA . VAL A 1 140 ? -2.380 10.700 16.260 1.00 91.12 140 VAL A CA 1
ATOM 1103 C C . VAL A 1 140 ? -1.209 11.678 16.313 1.00 91.12 140 VAL A C 1
ATOM 1105 O O . VAL A 1 140 ? -1.410 12.885 16.259 1.00 91.12 140 VAL A O 1
ATOM 1108 N N . GLN A 1 141 ? 0.024 11.186 16.412 1.00 93.81 141 GLN A N 1
ATOM 1109 C CA . GLN A 1 141 ? 1.196 12.064 16.454 1.00 93.81 141 GLN A CA 1
ATOM 1110 C C . GLN A 1 141 ? 1.399 12.801 15.117 1.00 93.81 141 GLN A C 1
ATOM 1112 O O . GLN A 1 141 ? 1.208 12.226 14.040 1.00 93.81 141 GLN A O 1
ATOM 1117 N N . LEU A 1 142 ? 1.808 14.071 15.185 1.00 94.75 142 LEU A N 1
ATOM 1118 C CA . LEU A 1 142 ? 1.864 15.002 14.052 1.00 94.75 142 LEU A CA 1
ATOM 1119 C C . LEU A 1 142 ? 2.694 14.485 12.869 1.00 94.75 142 LEU A C 1
ATOM 1121 O O . LEU A 1 142 ? 2.348 14.767 11.721 1.00 94.75 142 LEU A O 1
ATOM 1125 N N . GLN A 1 143 ? 3.748 13.697 13.106 1.00 96.00 143 GLN A N 1
ATOM 1126 C CA . GLN A 1 143 ? 4.576 13.191 12.011 1.00 96.00 143 GLN A CA 1
ATOM 1127 C C . GLN A 1 143 ? 3.780 12.324 11.027 1.00 96.00 143 GLN A C 1
ATOM 1129 O O . GLN A 1 143 ? 4.053 12.370 9.833 1.00 96.00 143 GLN A O 1
ATOM 1134 N N . TYR A 1 144 ? 2.749 11.599 11.476 1.00 96.06 144 TYR A N 1
ATOM 1135 C CA . TYR A 1 144 ? 1.901 10.830 10.562 1.00 96.06 144 TYR A CA 1
ATOM 1136 C C . TYR A 1 144 ? 1.138 11.744 9.605 1.00 96.06 144 TYR A C 1
ATOM 1138 O O . TYR A 1 144 ? 0.993 11.393 8.439 1.00 96.06 144 TYR A O 1
ATOM 1146 N N . ALA A 1 145 ? 0.698 12.922 10.053 1.00 96.12 145 ALA A N 1
ATOM 1147 C CA . ALA A 1 145 ? 0.052 13.897 9.180 1.00 96.12 145 ALA A CA 1
ATOM 1148 C C . ALA A 1 145 ? 1.044 14.457 8.149 1.00 96.12 145 ALA A C 1
ATOM 1150 O O . ALA A 1 145 ? 0.779 14.398 6.950 1.00 96.12 145 ALA A O 1
ATOM 1151 N N . VAL A 1 146 ? 2.215 14.916 8.607 1.00 96.75 146 VAL A N 1
ATOM 1152 C CA . VAL A 1 146 ? 3.263 15.491 7.743 1.00 96.75 146 VAL A CA 1
ATOM 1153 C C . VAL A 1 146 ? 3.680 14.503 6.657 1.00 96.75 146 VAL A C 1
ATOM 1155 O O . VAL A 1 146 ? 3.635 14.817 5.469 1.00 96.75 146 VAL A O 1
ATOM 1158 N N . PHE A 1 147 ? 4.037 13.285 7.052 1.00 97.94 147 PHE A N 1
ATOM 1159 C CA . PHE A 1 147 ? 4.504 12.279 6.112 1.00 97.94 147 PHE A CA 1
ATOM 1160 C C . PHE A 1 147 ? 3.384 11.706 5.235 1.00 97.94 147 PHE A C 1
ATOM 1162 O O . PHE A 1 147 ? 3.663 11.323 4.103 1.00 97.94 147 PHE A O 1
ATOM 1169 N N . SER A 1 148 ? 2.119 11.714 5.677 1.00 97.88 148 SER A N 1
ATOM 1170 C CA . SER A 1 148 ? 0.996 11.367 4.791 1.00 97.88 148 SER A CA 1
ATOM 1171 C C . SER A 1 148 ? 0.823 12.391 3.671 1.00 97.88 148 SER A C 1
ATOM 1173 O O . SER A 1 148 ? 0.640 12.008 2.518 1.00 97.88 148 SER A O 1
ATOM 1175 N N . VAL A 1 149 ? 0.924 13.690 3.981 1.00 97.50 149 VAL A N 1
ATOM 1176 C CA . VAL A 1 149 ? 0.853 14.759 2.970 1.00 97.50 149 VAL A CA 1
ATOM 1177 C C . VAL A 1 149 ? 2.016 14.648 1.986 1.00 97.50 149 VAL A C 1
ATOM 1179 O O . VAL A 1 149 ? 1.797 14.713 0.777 1.00 97.50 149 VAL A O 1
ATOM 1182 N N . LEU A 1 150 ? 3.236 14.406 2.481 1.00 98.06 150 LEU A N 1
ATOM 1183 C CA . LEU A 1 150 ? 4.406 14.166 1.631 1.00 98.06 150 LEU A CA 1
ATOM 1184 C C . LEU A 1 150 ? 4.223 12.931 0.739 1.00 98.06 150 LEU A C 1
ATOM 1186 O O . LEU A 1 150 ? 4.514 12.992 -0.454 1.00 98.06 150 LEU A O 1
ATOM 1190 N N . ALA A 1 151 ? 3.692 11.833 1.281 1.00 98.19 151 ALA A N 1
ATOM 1191 C CA . ALA A 1 151 ? 3.422 10.622 0.515 1.00 98.19 151 ALA A CA 1
ATOM 1192 C C . ALA A 1 151 ? 2.382 10.867 -0.590 1.00 98.19 151 ALA A C 1
ATOM 1194 O O . ALA A 1 151 ? 2.607 10.483 -1.736 1.00 98.19 151 ALA A O 1
ATOM 1195 N N . PHE A 1 152 ? 1.285 11.568 -0.295 1.00 98.12 152 PHE A N 1
ATOM 1196 C CA . PHE A 1 152 ? 0.300 11.944 -1.311 1.00 98.12 152 PHE A CA 1
ATOM 1197 C C . PHE A 1 152 ? 0.875 12.873 -2.383 1.00 98.12 152 PHE A C 1
ATOM 1199 O O . PHE A 1 152 ? 0.580 12.682 -3.562 1.00 98.12 152 PHE A O 1
ATOM 1206 N N . ALA A 1 153 ? 1.724 13.834 -2.007 1.00 97.62 153 ALA A N 1
ATOM 1207 C CA . ALA A 1 153 ? 2.426 14.677 -2.971 1.00 97.62 153 ALA A CA 1
ATOM 1208 C C . ALA A 1 153 ? 3.325 13.840 -3.894 1.00 97.62 153 ALA A C 1
ATOM 1210 O O . ALA A 1 153 ? 3.318 14.047 -5.106 1.00 97.62 153 ALA A O 1
ATOM 1211 N N . CYS A 1 154 ? 4.031 12.842 -3.349 1.00 97.38 154 CYS A N 1
ATOM 1212 C CA . CYS A 1 154 ? 4.807 11.905 -4.159 1.00 97.38 154 CYS A CA 1
ATOM 1213 C C . CYS A 1 154 ? 3.906 11.141 -5.135 1.00 97.38 154 CYS A C 1
ATOM 1215 O O . CYS A 1 154 ? 4.190 11.115 -6.327 1.00 97.38 154 CYS A O 1
ATOM 1217 N N . ILE A 1 155 ? 2.789 10.580 -4.658 1.00 96.12 155 ILE A N 1
ATOM 1218 C CA . ILE A 1 155 ? 1.835 9.841 -5.499 1.00 96.12 155 ILE A CA 1
ATOM 1219 C C . ILE A 1 155 ? 1.317 10.717 -6.644 1.00 96.12 155 ILE A C 1
ATOM 1221 O O . ILE A 1 155 ? 1.306 10.272 -7.787 1.00 96.12 155 ILE A O 1
ATOM 1225 N N . ALA A 1 156 ? 0.945 11.967 -6.363 1.00 95.25 156 ALA A N 1
ATOM 1226 C CA . ALA A 1 156 ? 0.451 12.897 -7.375 1.00 95.25 156 ALA A CA 1
ATOM 1227 C C . ALA A 1 156 ? 1.502 13.237 -8.448 1.00 95.25 156 ALA A C 1
ATOM 1229 O O . ALA A 1 156 ? 1.143 13.486 -9.597 1.00 95.25 156 ALA A O 1
ATOM 1230 N N . LEU A 1 157 ? 2.790 13.237 -8.089 1.00 94.81 157 LEU A N 1
ATOM 1231 C CA . LEU A 1 157 ? 3.895 13.575 -8.987 1.00 94.81 157 LEU A CA 1
ATOM 1232 C C . LEU A 1 157 ? 4.429 12.379 -9.794 1.00 94.81 157 LEU A C 1
ATOM 1234 O O . LEU A 1 157 ? 5.032 12.599 -10.843 1.00 94.81 157 LEU A O 1
ATOM 1238 N N . LEU A 1 158 ? 4.201 11.130 -9.360 1.00 93.50 158 LEU A N 1
ATOM 1239 C CA . LEU A 1 158 ? 4.743 9.926 -10.020 1.00 93.50 158 LEU A CA 1
ATOM 1240 C C . LEU A 1 158 ? 4.445 9.856 -11.531 1.00 93.50 158 LEU A C 1
ATOM 1242 O O . LEU A 1 158 ? 5.395 9.630 -12.287 1.00 93.50 158 LEU A O 1
ATOM 1246 N N . PRO A 1 159 ? 3.211 10.112 -12.014 1.00 90.75 159 PRO A N 1
ATOM 1247 C CA . PRO A 1 159 ? 2.899 10.056 -13.448 1.00 90.75 159 PRO A CA 1
ATOM 1248 C C . PRO A 1 159 ? 3.645 11.090 -14.292 1.00 90.75 159 PRO A C 1
ATOM 1250 O O . PRO A 1 159 ? 3.783 10.916 -15.498 1.00 90.75 159 PRO A O 1
ATOM 1253 N N . TRP A 1 160 ? 4.114 12.169 -13.664 1.00 91.56 160 TRP A N 1
ATOM 1254 C CA . TRP A 1 160 ? 4.776 13.292 -14.328 1.00 91.56 160 TRP A CA 1
ATOM 1255 C C . TRP A 1 160 ? 6.294 13.131 -14.396 1.00 91.56 160 TRP A C 1
ATOM 1257 O O . TRP A 1 160 ? 6.989 13.996 -14.930 1.00 91.56 160 TRP A O 1
ATOM 1267 N N . THR A 1 161 ? 6.833 12.043 -13.848 1.00 93.12 161 THR A N 1
ATOM 1268 C CA . THR A 1 161 ? 8.263 11.753 -13.943 1.00 93.12 161 THR A CA 1
ATOM 1269 C C . THR A 1 161 ? 8.636 11.395 -15.384 1.00 93.12 161 THR A C 1
ATOM 1271 O O . THR A 1 161 ? 7.970 10.598 -16.034 1.00 93.12 161 THR A O 1
ATOM 1274 N N . THR A 1 162 ? 9.711 11.996 -15.897 1.00 89.94 162 THR A N 1
ATOM 1275 C CA . THR A 1 162 ? 10.163 11.829 -17.295 1.00 89.94 162 THR A CA 1
ATOM 1276 C C . THR A 1 162 ? 11.492 11.086 -17.420 1.00 89.94 162 THR A C 1
ATOM 1278 O O . THR A 1 162 ? 11.975 10.847 -18.524 1.00 89.94 162 THR A O 1
ATOM 1281 N N . SER A 1 163 ? 12.114 10.730 -16.295 1.00 91.81 163 SER A N 1
ATOM 1282 C CA . SER A 1 163 ? 13.392 10.022 -16.255 1.00 91.81 163 SER A CA 1
ATOM 1283 C C . SER A 1 163 ? 13.410 8.989 -15.137 1.00 91.81 163 SER A C 1
ATOM 1285 O O . SER A 1 163 ? 12.733 9.153 -14.121 1.00 91.81 163 SER A O 1
ATOM 1287 N N . VAL A 1 164 ? 14.222 7.942 -15.314 1.00 89.38 164 VAL A N 1
ATOM 1288 C CA . VAL A 1 164 ? 14.357 6.848 -14.334 1.00 89.38 164 VAL A CA 1
ATOM 1289 C C . VAL A 1 164 ? 14.833 7.391 -12.998 1.00 89.38 164 VAL A C 1
ATOM 1291 O O . VAL A 1 164 ? 14.248 7.084 -11.975 1.00 89.38 164 VAL A O 1
ATOM 1294 N N . SER A 1 165 ? 15.822 8.286 -13.016 1.00 91.12 165 SER A N 1
ATOM 1295 C CA . SER A 1 165 ? 16.332 8.924 -11.800 1.00 91.12 165 SER A CA 1
ATOM 1296 C C . SER A 1 165 ? 15.230 9.660 -11.031 1.00 91.12 165 SER A C 1
ATOM 1298 O O . SER A 1 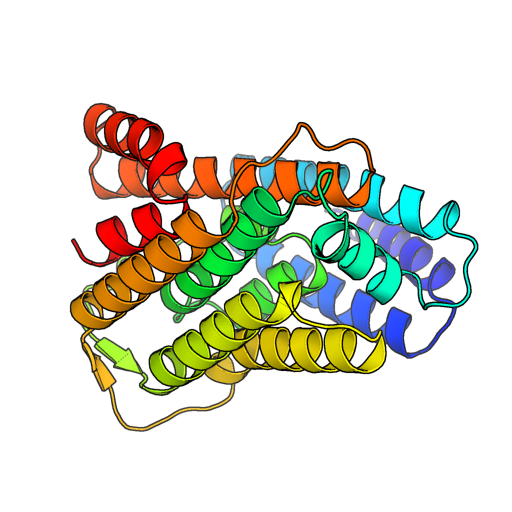165 ? 15.082 9.456 -9.829 1.00 91.12 165 SER A O 1
ATOM 1300 N N . ALA A 1 166 ? 14.411 10.470 -11.716 1.00 93.94 166 ALA A N 1
ATOM 1301 C CA . ALA A 1 166 ? 13.307 11.183 -11.073 1.00 93.94 166 ALA A CA 1
ATOM 1302 C C . ALA A 1 166 ? 12.264 10.220 -10.484 1.00 93.94 166 ALA A C 1
ATOM 1304 O O . ALA A 1 166 ? 11.804 10.432 -9.362 1.00 93.94 166 ALA A O 1
ATOM 1305 N N . LEU A 1 167 ? 11.932 9.150 -11.214 1.00 92.19 167 LEU A N 1
ATOM 1306 C CA . LEU A 1 167 ? 11.039 8.096 -10.740 1.00 92.19 167 LEU A CA 1
ATOM 1307 C C . LEU A 1 167 ? 11.594 7.414 -9.485 1.00 92.19 167 LEU A C 1
ATOM 1309 O O . LEU A 1 167 ? 10.903 7.359 -8.469 1.00 92.19 167 LEU A O 1
ATOM 1313 N N . SER A 1 168 ? 12.846 6.956 -9.526 1.00 90.19 168 SER A N 1
ATOM 1314 C CA . SER A 1 168 ? 13.503 6.291 -8.401 1.00 90.19 168 SER A CA 1
ATOM 1315 C C . SER A 1 168 ? 13.544 7.200 -7.175 1.00 90.19 168 SER A C 1
ATOM 1317 O O . SER A 1 168 ? 13.152 6.770 -6.094 1.00 90.19 168 SER A O 1
ATOM 1319 N N . TRP A 1 169 ? 13.950 8.468 -7.317 1.00 93.56 169 TRP A N 1
ATOM 1320 C CA . TRP A 1 169 ? 13.976 9.419 -6.199 1.00 93.56 169 TRP A CA 1
ATOM 1321 C C . TRP A 1 169 ? 12.602 9.601 -5.563 1.00 93.56 169 TRP A C 1
ATOM 1323 O O . TRP A 1 169 ? 12.483 9.543 -4.340 1.00 93.56 169 TRP A O 1
ATOM 1333 N N . LEU A 1 170 ? 11.563 9.765 -6.379 1.00 95.12 170 LEU A N 1
ATOM 1334 C CA . LEU A 1 170 ? 10.210 9.974 -5.883 1.00 95.12 170 LEU A CA 1
ATOM 1335 C C . LEU A 1 170 ? 9.649 8.723 -5.194 1.00 95.12 170 LEU A C 1
ATOM 1337 O O . LEU A 1 170 ? 8.998 8.830 -4.155 1.00 95.12 170 LEU A O 1
ATOM 1341 N N . LEU A 1 171 ? 9.955 7.533 -5.719 1.00 92.25 171 LEU A N 1
ATOM 1342 C CA . LEU A 1 171 ? 9.631 6.266 -5.068 1.00 92.25 171 LEU A CA 1
ATOM 1343 C C . LEU A 1 171 ? 10.367 6.128 -3.736 1.00 92.25 171 LEU A C 1
ATOM 1345 O O . LEU A 1 171 ? 9.731 5.794 -2.738 1.00 92.25 171 LEU A O 1
ATOM 1349 N N . TRP A 1 172 ? 11.662 6.439 -3.672 1.00 92.38 172 TRP A N 1
ATOM 1350 C CA . TRP A 1 172 ? 12.416 6.443 -2.416 1.00 92.38 172 TRP A CA 1
ATOM 1351 C C . TRP A 1 172 ? 11.810 7.410 -1.397 1.00 92.38 172 TRP A C 1
ATOM 1353 O O . TRP A 1 172 ? 11.595 7.025 -0.248 1.00 92.38 172 TRP A O 1
ATOM 1363 N N . THR A 1 173 ? 11.464 8.633 -1.807 1.00 96.06 173 THR A N 1
ATOM 1364 C CA . THR A 1 173 ? 10.788 9.604 -0.935 1.00 96.06 173 THR A CA 1
ATOM 1365 C C . THR A 1 173 ? 9.435 9.087 -0.454 1.00 96.06 173 THR A C 1
ATOM 1367 O O . THR A 1 173 ? 9.117 9.241 0.727 1.00 96.06 173 THR A O 1
ATOM 1370 N N . LEU A 1 174 ? 8.661 8.419 -1.313 1.00 96.12 174 LEU A N 1
ATOM 1371 C CA . LEU A 1 174 ? 7.401 7.787 -0.927 1.00 96.12 174 LEU A CA 1
ATOM 1372 C C . LEU A 1 174 ? 7.621 6.688 0.122 1.00 96.12 174 LEU A C 1
ATOM 1374 O O . LEU A 1 174 ? 6.960 6.695 1.157 1.00 96.12 174 LEU A O 1
ATOM 1378 N N . HIS A 1 175 ? 8.586 5.790 -0.088 1.00 94.50 175 HIS A N 1
ATOM 1379 C CA . HIS A 1 175 ? 8.910 4.714 0.857 1.00 94.50 175 HIS A CA 1
ATOM 1380 C C . HIS A 1 175 ? 9.369 5.268 2.211 1.00 94.50 175 HIS A C 1
ATOM 1382 O O . HIS A 1 175 ? 8.892 4.829 3.258 1.00 94.50 175 HIS A O 1
ATOM 1388 N N . VAL A 1 176 ? 10.255 6.270 2.199 1.00 95.88 176 VAL A N 1
ATOM 1389 C CA . VAL A 1 176 ? 10.687 6.970 3.416 1.00 95.88 176 VAL A CA 1
ATOM 1390 C C . VAL A 1 176 ? 9.491 7.617 4.103 1.00 95.88 176 VAL A C 1
ATOM 1392 O O . VAL A 1 176 ? 9.359 7.486 5.315 1.00 95.88 176 VAL A O 1
ATOM 1395 N N . SER A 1 177 ? 8.584 8.242 3.354 1.00 97.56 177 SER A N 1
ATOM 1396 C CA . SER A 1 177 ? 7.392 8.865 3.932 1.00 97.56 177 SER A CA 1
ATOM 1397 C C . SER A 1 177 ? 6.455 7.851 4.585 1.00 97.56 177 SER A C 1
ATOM 1399 O O . SER A 1 177 ? 5.875 8.134 5.625 1.00 97.56 177 SER A O 1
ATOM 1401 N N . LEU A 1 178 ? 6.362 6.638 4.041 1.00 96.31 178 LEU A N 1
ATOM 1402 C CA . LEU A 1 178 ? 5.556 5.569 4.629 1.00 96.31 178 LEU A CA 1
ATOM 1403 C C . LEU A 1 178 ? 6.180 4.952 5.894 1.00 96.31 178 LEU A C 1
ATOM 1405 O O . LEU A 1 178 ? 5.451 4.415 6.724 1.00 96.31 178 LEU A O 1
ATOM 1409 N N . LEU A 1 179 ? 7.509 5.008 6.051 1.00 95.81 179 LEU A N 1
ATOM 1410 C CA . LEU A 1 179 ? 8.237 4.327 7.134 1.00 95.81 179 LEU A CA 1
ATOM 1411 C C . LEU A 1 179 ? 8.718 5.265 8.250 1.00 95.81 179 LEU A C 1
ATOM 1413 O O . LEU A 1 179 ? 8.686 4.901 9.426 1.00 95.81 179 LEU A O 1
ATOM 1417 N N . ALA A 1 180 ? 9.164 6.475 7.912 1.00 95.88 180 ALA A N 1
ATOM 1418 C CA . ALA A 1 180 ? 9.766 7.426 8.845 1.00 95.88 180 ALA A CA 1
ATOM 1419 C C . ALA A 1 180 ? 8.886 7.784 10.060 1.00 95.88 180 ALA A C 1
ATOM 1421 O O . ALA A 1 180 ? 9.442 7.894 11.159 1.00 95.88 180 ALA A O 1
ATOM 1422 N N . PRO A 1 181 ? 7.541 7.884 9.954 1.00 95.69 181 PRO A N 1
ATOM 1423 C CA . PRO A 1 181 ? 6.672 8.152 11.105 1.00 95.69 181 PRO A CA 1
ATOM 1424 C C . PRO A 1 181 ? 6.800 7.171 12.274 1.00 95.69 181 PRO A C 1
ATOM 1426 O O . PRO A 1 181 ? 6.422 7.510 13.395 1.00 95.69 181 PRO A O 1
ATOM 1429 N N . LYS A 1 182 ? 7.318 5.958 12.031 1.00 93.75 182 LYS A N 1
ATOM 1430 C CA . LYS A 1 182 ? 7.564 4.945 13.070 1.00 93.75 182 LYS A CA 1
ATOM 1431 C C . LYS A 1 182 ? 8.809 5.201 13.902 1.00 93.75 182 LYS A C 1
ATOM 1433 O O . LYS A 1 182 ? 8.900 4.692 15.015 1.00 93.75 182 LYS A O 1
ATOM 1438 N N . PHE A 1 183 ? 9.765 5.938 13.353 1.00 93.88 183 PHE A N 1
ATOM 1439 C CA . PHE A 1 183 ? 11.083 6.142 13.952 1.00 93.88 183 PHE A CA 1
ATOM 1440 C C . PHE A 1 183 ? 11.284 7.576 14.434 1.00 93.88 183 PHE A C 1
ATOM 1442 O O . PHE A 1 183 ? 12.145 7.835 15.269 1.00 93.88 183 PHE A O 1
ATOM 1449 N N . ILE A 1 184 ? 10.472 8.503 13.929 1.00 92.88 184 ILE A N 1
ATOM 1450 C CA . ILE A 1 184 ? 10.473 9.905 14.322 1.00 92.88 184 ILE A CA 1
ATOM 1451 C C . ILE A 1 184 ? 9.274 10.133 15.235 1.00 92.88 184 ILE A C 1
ATOM 1453 O O . ILE A 1 184 ? 8.148 9.825 14.859 1.00 92.88 184 ILE A O 1
ATOM 1457 N N . SER A 1 185 ? 9.509 10.688 16.422 1.00 90.38 185 SER A N 1
ATOM 1458 C CA . SER A 1 185 ? 8.449 11.078 17.354 1.00 90.38 185 SER A CA 1
ATOM 1459 C C . SER A 1 185 ? 8.395 12.597 17.446 1.00 90.38 185 SER A C 1
ATOM 1461 O O . SER A 1 185 ? 9.399 13.233 17.767 1.00 90.38 185 SER A O 1
ATOM 1463 N N . MET A 1 186 ? 7.234 13.179 17.153 1.00 91.50 186 MET A N 1
ATOM 1464 C CA . MET A 1 186 ? 6.955 14.589 17.413 1.00 91.50 186 MET A CA 1
ATOM 1465 C C . MET A 1 186 ? 6.061 14.703 18.650 1.00 91.50 186 MET A C 1
ATOM 1467 O O . MET A 1 186 ? 5.163 13.892 18.858 1.00 91.50 186 MET A O 1
ATOM 1471 N N . SER A 1 187 ? 6.292 15.724 19.475 1.00 89.00 187 SER A N 1
ATOM 1472 C CA . SER A 1 187 ? 5.548 15.940 20.726 1.00 89.00 187 SER A CA 1
ATOM 1473 C C . SER A 1 187 ? 4.089 16.359 20.515 1.00 89.00 187 SER A C 1
ATOM 1475 O O . SER A 1 187 ? 3.273 16.237 21.428 1.00 89.00 187 SER A O 1
ATOM 1477 N N . PHE A 1 188 ? 3.750 16.854 19.324 1.00 92.62 188 PHE A N 1
ATOM 1478 C CA . PHE A 1 188 ? 2.411 17.330 19.002 1.00 92.62 188 PHE A CA 1
ATOM 1479 C C . PHE A 1 188 ? 1.503 16.197 18.537 1.00 92.62 188 PHE A C 1
ATOM 1481 O O . PHE A 1 188 ? 1.887 15.350 17.731 1.00 92.62 188 PHE A O 1
ATOM 1488 N N . ASN A 1 189 ? 0.264 16.240 19.014 1.00 93.00 189 ASN A N 1
ATOM 1489 C CA . ASN A 1 189 ? -0.802 15.349 18.590 1.00 93.00 189 ASN A CA 1
ATOM 1490 C C . ASN A 1 189 ? -1.798 16.108 17.714 1.00 93.00 189 ASN A C 1
ATOM 1492 O O . ASN A 1 189 ? -2.057 17.291 17.930 1.00 93.00 189 ASN A O 1
ATOM 1496 N N . PHE A 1 190 ? -2.370 15.400 16.756 1.00 90.62 190 PHE A N 1
ATOM 1497 C CA . PHE A 1 190 ? -3.352 15.873 15.800 1.00 90.62 190 PHE A CA 1
ATOM 1498 C C . PHE A 1 190 ? -4.641 15.062 15.956 1.00 90.62 190 PHE A C 1
ATOM 1500 O O . PHE A 1 190 ? -4.593 13.878 16.303 1.00 90.62 190 PHE A O 1
ATOM 1507 N N . ASP A 1 191 ? -5.783 15.702 15.714 1.00 93.62 191 ASP A N 1
ATOM 1508 C CA . ASP A 1 191 ? -7.088 15.050 15.781 1.00 93.62 191 ASP A CA 1
ATOM 1509 C C . ASP A 1 191 ? -7.213 13.960 14.706 1.00 93.62 191 ASP A C 1
ATOM 1511 O O . ASP A 1 191 ? -7.045 14.201 13.507 1.00 93.62 191 ASP A O 1
ATOM 1515 N N . ARG A 1 192 ? -7.475 12.731 15.145 1.00 92.19 192 ARG A N 1
ATOM 1516 C CA . ARG A 1 192 ? -7.471 11.538 14.297 1.00 92.19 192 ARG A CA 1
ATOM 1517 C C . ARG A 1 192 ? -8.585 11.589 13.258 1.00 92.19 192 ARG A C 1
ATOM 1519 O O . ARG A 1 192 ? -8.334 11.237 12.106 1.00 92.19 192 ARG A O 1
ATOM 1526 N N . CYS A 1 193 ? -9.775 12.039 13.655 1.00 94.38 193 CYS A N 1
ATOM 1527 C CA . CYS A 1 193 ? -10.932 12.181 12.774 1.00 94.38 193 CYS A CA 1
ATOM 1528 C C . CYS A 1 193 ? -10.633 13.169 11.639 1.00 94.38 193 CYS A C 1
ATOM 1530 O O . CYS A 1 193 ? -10.711 12.815 10.460 1.00 94.38 193 CYS A O 1
ATOM 1532 N N . SER A 1 194 ? -10.174 14.369 11.998 1.00 95.19 194 SER A N 1
ATOM 1533 C CA . SER A 1 194 ? -9.785 15.426 11.063 1.00 95.19 194 SER A CA 1
ATOM 1534 C C . SER A 1 194 ? -8.690 14.958 10.113 1.00 95.19 194 SER A C 1
ATOM 1536 O O . SER A 1 194 ? -8.773 15.212 8.912 1.00 95.19 194 SER A O 1
ATOM 1538 N N . LEU A 1 195 ? -7.684 14.232 10.621 1.00 95.62 195 LEU A N 1
ATOM 1539 C CA . LEU A 1 195 ? -6.632 13.673 9.777 1.00 95.62 195 LEU A CA 1
ATOM 1540 C C . LEU A 1 195 ? -7.223 12.718 8.744 1.00 95.62 195 LEU A C 1
ATOM 1542 O O . LEU A 1 195 ? -7.028 12.932 7.553 1.00 95.62 195 LEU A O 1
ATOM 1546 N N . TYR A 1 196 ? -7.973 11.697 9.160 1.00 96.50 196 TYR A N 1
ATOM 1547 C CA . TYR A 1 196 ? -8.548 10.744 8.210 1.00 96.50 196 TYR A CA 1
ATOM 1548 C C . TYR A 1 196 ? -9.492 11.385 7.204 1.00 96.50 196 TYR A C 1
ATOM 1550 O O . TYR A 1 196 ? -9.476 10.979 6.044 1.00 96.50 196 TYR A O 1
ATOM 1558 N N . PHE A 1 197 ? -10.268 12.388 7.611 1.00 96.50 197 PHE A N 1
ATOM 1559 C CA . PHE A 1 197 ? -11.115 13.138 6.694 1.00 96.50 197 PHE A CA 1
ATOM 1560 C C . PHE A 1 197 ? -10.283 13.848 5.617 1.00 96.50 197 PHE A C 1
ATOM 1562 O O . PHE A 1 197 ? -10.546 13.685 4.426 1.00 96.50 197 PHE A O 1
ATOM 1569 N N . VAL A 1 198 ? -9.222 14.561 6.013 1.00 97.38 198 VAL A N 1
ATOM 1570 C CA . VAL A 1 198 ? -8.294 15.208 5.070 1.00 97.38 198 VAL A CA 1
ATOM 1571 C C . VAL A 1 198 ? -7.650 14.178 4.146 1.00 97.38 198 VAL A C 1
ATOM 1573 O O . VAL A 1 198 ? -7.644 14.362 2.930 1.00 97.38 198 VAL A O 1
ATOM 1576 N N . LEU A 1 199 ? -7.151 13.066 4.688 1.00 97.69 199 LEU A N 1
ATOM 1577 C CA . LEU A 1 199 ? -6.508 12.037 3.874 1.00 97.69 199 LEU A CA 1
ATOM 1578 C C . LEU A 1 199 ? -7.500 11.342 2.924 1.00 97.69 199 LEU A C 1
ATOM 1580 O O . LEU A 1 199 ? -7.129 11.005 1.801 1.00 97.69 199 LEU A O 1
ATOM 1584 N N . ALA A 1 200 ? -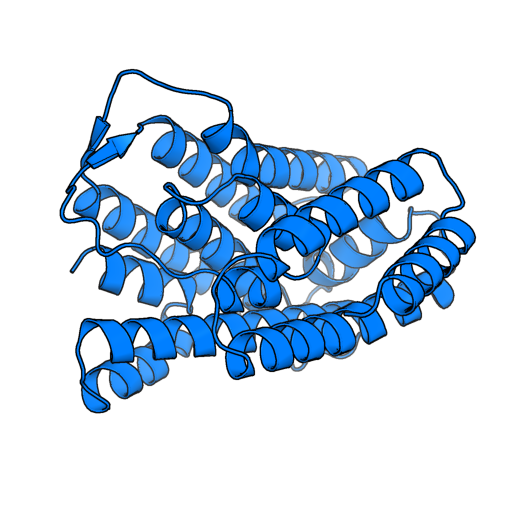8.760 11.164 3.330 1.00 97.69 200 ALA A N 1
ATOM 1585 C CA . ALA A 1 200 ? -9.812 10.639 2.466 1.00 97.69 200 ALA A CA 1
ATOM 1586 C C . ALA A 1 200 ? -10.105 11.586 1.295 1.00 97.69 200 ALA A C 1
ATOM 1588 O O . ALA A 1 200 ? -10.229 11.127 0.158 1.00 97.69 200 ALA A O 1
ATOM 1589 N N . LEU A 1 201 ? -10.154 12.899 1.544 1.00 97.62 201 LEU A N 1
ATOM 1590 C CA . LEU A 1 201 ? -10.300 13.904 0.488 1.00 97.62 201 LEU A CA 1
ATOM 1591 C C . LEU A 1 201 ? -9.107 13.897 -0.471 1.00 97.62 201 LEU A C 1
ATOM 1593 O O . LEU A 1 201 ? -9.304 13.917 -1.684 1.00 97.62 201 LEU A O 1
ATOM 1597 N N . MET A 1 202 ? -7.877 13.808 0.043 1.00 97.88 202 MET A N 1
ATOM 1598 C CA . MET A 1 202 ? -6.677 13.706 -0.797 1.00 97.88 202 MET A CA 1
ATOM 1599 C C . MET A 1 202 ? -6.699 12.441 -1.665 1.00 97.88 202 MET A C 1
ATOM 1601 O O . MET A 1 202 ? -6.441 12.521 -2.867 1.00 97.88 202 MET A O 1
ATOM 1605 N N . ALA A 1 203 ? -7.066 11.292 -1.085 1.00 97.31 203 ALA A N 1
ATOM 1606 C CA . ALA A 1 203 ? -7.221 10.037 -1.818 1.00 97.31 203 ALA A CA 1
ATOM 1607 C C . ALA A 1 203 ? -8.286 10.142 -2.918 1.00 97.31 203 ALA A C 1
ATOM 1609 O O . ALA A 1 203 ? -8.053 9.674 -4.027 1.00 97.31 203 ALA A O 1
ATOM 1610 N N . MET A 1 204 ? -9.418 10.796 -2.641 1.00 96.00 204 MET A N 1
ATOM 1611 C CA . MET A 1 204 ? -10.472 11.040 -3.628 1.00 96.00 204 MET A CA 1
ATOM 1612 C C . MET A 1 204 ? -9.988 11.931 -4.777 1.00 96.00 204 MET A C 1
ATOM 1614 O O . MET A 1 204 ? -10.190 11.582 -5.937 1.00 96.00 204 MET A O 1
ATOM 1618 N N . VAL A 1 205 ? -9.341 13.063 -4.476 1.00 95.56 205 VAL A N 1
ATOM 1619 C CA . VAL A 1 205 ? -8.843 14.001 -5.498 1.00 95.56 205 VAL A CA 1
ATOM 1620 C C . VAL A 1 205 ? -7.845 13.311 -6.424 1.00 95.56 205 VAL A C 1
ATOM 1622 O O . VAL A 1 205 ? -7.971 13.401 -7.645 1.00 95.56 205 VAL A O 1
ATOM 1625 N N . ILE A 1 206 ? -6.893 12.572 -5.849 1.00 94.12 206 ILE A N 1
ATOM 1626 C CA . ILE A 1 206 ? -5.938 11.775 -6.622 1.00 94.12 206 ILE A CA 1
ATOM 1627 C C . ILE A 1 206 ? -6.687 10.724 -7.443 1.00 94.12 206 ILE A C 1
ATOM 1629 O O . ILE A 1 206 ? -6.496 10.678 -8.658 1.00 94.12 206 ILE A O 1
ATOM 1633 N N . HIS A 1 207 ? -7.626 9.989 -6.833 1.00 92.31 207 HIS A N 1
ATOM 1634 C CA . HIS A 1 207 ? -8.406 8.966 -7.529 1.00 92.31 207 HIS A CA 1
ATOM 1635 C C . HIS A 1 207 ? -9.076 9.494 -8.800 1.00 92.31 207 HIS A C 1
ATOM 1637 O O . HIS A 1 207 ? -8.900 8.926 -9.879 1.00 92.31 207 HIS A O 1
ATOM 1643 N N . MET A 1 208 ? -9.770 10.627 -8.677 1.00 91.12 208 MET A N 1
ATOM 1644 C CA . MET A 1 208 ? -10.484 11.288 -9.773 1.00 91.12 208 MET A CA 1
ATOM 1645 C C . MET A 1 208 ? -9.555 11.785 -10.892 1.00 91.12 208 MET A C 1
ATOM 1647 O O . MET A 1 208 ? -9.999 11.932 -12.029 1.00 91.12 208 MET A O 1
ATOM 1651 N N . SER A 1 209 ? -8.274 12.021 -10.595 1.00 89.69 209 SER A N 1
ATOM 1652 C CA . SER A 1 209 ? -7.289 12.527 -11.558 1.00 89.69 209 SER A CA 1
ATOM 1653 C C . SER A 1 209 ? -6.597 11.455 -12.409 1.00 89.69 209 SER A C 1
ATOM 1655 O O . SER A 1 209 ? -6.027 11.793 -13.443 1.00 89.69 209 SER A O 1
ATOM 1657 N N . ALA A 1 210 ? -6.649 10.171 -12.037 1.00 83.19 210 ALA A N 1
ATOM 1658 C CA . ALA A 1 210 ? -5.915 9.131 -12.774 1.00 83.19 210 ALA A CA 1
ATOM 1659 C C . ALA A 1 210 ? -6.549 8.675 -14.085 1.00 83.19 210 ALA A C 1
ATOM 1661 O O . ALA A 1 210 ? -5.948 7.878 -14.804 1.00 83.19 210 ALA A O 1
ATOM 1662 N N . GLY A 1 211 ? -7.759 9.136 -14.395 1.00 79.38 211 GLY A N 1
ATOM 1663 C CA . GLY A 1 211 ? -8.472 8.695 -15.586 1.00 79.38 211 GLY A CA 1
ATOM 1664 C C . GLY A 1 211 ? -8.907 7.228 -15.509 1.00 79.38 211 GLY A C 1
ATOM 1665 O O . GLY A 1 211 ? -9.225 6.705 -14.442 1.00 79.38 211 GLY A O 1
ATOM 1666 N N . ARG A 1 212 ? -9.001 6.571 -16.668 1.00 77.75 212 ARG A N 1
ATOM 1667 C CA . ARG A 1 212 ? -9.517 5.198 -16.785 1.00 77.75 212 ARG A CA 1
ATOM 1668 C C . ARG A 1 212 ? -8.383 4.182 -16.673 1.00 77.75 212 ARG A C 1
ATOM 1670 O O . ARG A 1 212 ? -7.361 4.343 -17.330 1.00 77.75 212 ARG A O 1
ATOM 1677 N N . SER A 1 213 ? -8.611 3.107 -15.922 1.00 73.25 213 SER A N 1
ATOM 1678 C CA . SER A 1 213 ? -7.770 1.906 -15.963 1.00 73.25 213 SER A CA 1
ATOM 1679 C C . SER A 1 213 ? -8.327 0.897 -16.964 1.00 73.25 213 SER A C 1
ATOM 1681 O O . SER A 1 213 ? -9.530 0.633 -16.990 1.00 73.25 213 SER A O 1
ATOM 1683 N N . PHE A 1 214 ? -7.440 0.301 -17.756 1.00 77.19 214 PHE A N 1
ATOM 1684 C CA . PHE A 1 214 ? -7.742 -0.887 -18.551 1.00 77.19 214 PHE A CA 1
ATOM 1685 C C . PHE A 1 214 ? -7.411 -2.155 -17.759 1.00 77.19 214 PHE A C 1
ATOM 1687 O O . PHE A 1 214 ? -6.762 -2.098 -16.712 1.00 77.19 214 PHE A O 1
ATOM 1694 N N . LEU A 1 215 ? -7.863 -3.310 -18.254 1.00 83.50 215 LEU A N 1
ATOM 1695 C CA . LEU A 1 215 ? -7.457 -4.591 -17.681 1.00 83.50 215 LEU A CA 1
ATOM 1696 C C . LEU A 1 215 ? -5.925 -4.724 -17.745 1.00 83.50 215 LEU A C 1
ATOM 1698 O O . LEU A 1 215 ? -5.337 -4.432 -18.791 1.00 83.50 215 LEU A O 1
ATOM 1702 N N . PRO A 1 216 ? -5.273 -5.148 -16.648 1.00 88.56 216 PRO A N 1
ATOM 1703 C CA . PRO A 1 216 ? -3.824 -5.260 -16.612 1.00 88.56 216 PRO A CA 1
ATOM 1704 C C . PRO A 1 216 ? -3.357 -6.351 -17.582 1.00 88.56 216 PRO A C 1
ATOM 1706 O O . PRO A 1 216 ? -3.886 -7.460 -17.585 1.00 88.56 216 PRO A O 1
ATOM 1709 N N . ASN A 1 217 ? -2.360 -6.031 -18.403 1.00 88.62 217 ASN A N 1
ATOM 1710 C CA . ASN A 1 217 ? -1.831 -6.910 -19.452 1.00 88.62 217 ASN A CA 1
ATOM 1711 C C . ASN A 1 217 ? -0.344 -7.259 -19.277 1.00 88.62 217 ASN A C 1
ATOM 1713 O O . ASN A 1 217 ? 0.202 -8.015 -20.074 1.00 88.62 217 ASN A O 1
ATOM 1717 N N . THR A 1 218 ? 0.302 -6.721 -18.244 1.00 89.81 218 THR A N 1
ATOM 1718 C CA . THR A 1 218 ? 1.667 -7.064 -17.836 1.00 89.81 218 THR A CA 1
ATOM 1719 C C . THR A 1 218 ? 1.653 -7.606 -16.413 1.00 89.81 218 THR A C 1
ATOM 1721 O O . THR A 1 218 ? 0.752 -7.320 -15.621 1.00 89.81 218 THR A O 1
ATOM 1724 N N . GLU A 1 219 ? 2.670 -8.379 -16.063 1.00 91.06 219 GLU A N 1
ATOM 1725 C CA . GLU A 1 219 ? 2.735 -9.101 -14.790 1.00 91.06 219 GLU A CA 1
ATOM 1726 C C . GLU A 1 219 ? 2.771 -8.164 -13.581 1.00 91.06 219 GLU A C 1
ATOM 1728 O O . GLU A 1 219 ? 2.031 -8.366 -12.618 1.00 91.06 219 GLU A O 1
ATOM 1733 N N . CYS A 1 220 ? 3.547 -7.078 -13.659 1.00 90.50 220 CYS A N 1
ATOM 1734 C CA . CYS A 1 220 ? 3.612 -6.062 -12.608 1.00 90.50 220 CYS A CA 1
ATOM 1735 C C . CYS A 1 220 ? 2.255 -5.374 -12.404 1.00 90.50 220 CYS A C 1
ATOM 1737 O O . CYS A 1 220 ? 1.816 -5.174 -11.268 1.00 90.50 220 CYS A O 1
ATOM 1739 N N . ARG A 1 221 ? 1.536 -5.072 -13.496 1.00 91.38 221 ARG A N 1
ATOM 1740 C CA . ARG A 1 221 ? 0.189 -4.484 -13.431 1.00 91.38 221 ARG A CA 1
ATOM 1741 C C . ARG A 1 221 ? -0.825 -5.468 -12.856 1.00 91.38 221 ARG A C 1
ATOM 1743 O O . ARG A 1 221 ? -1.685 -5.051 -12.079 1.00 91.38 221 ARG A O 1
ATOM 1750 N N . ILE A 1 222 ? -0.733 -6.753 -13.204 1.00 93.00 222 ILE A N 1
ATOM 1751 C CA . ILE A 1 222 ? -1.592 -7.804 -12.640 1.00 93.00 222 ILE A CA 1
ATOM 1752 C C . ILE A 1 222 ? -1.351 -7.902 -11.132 1.00 93.00 222 ILE A C 1
ATOM 1754 O O . ILE A 1 222 ? -2.308 -7.820 -10.364 1.00 93.00 222 ILE A O 1
ATOM 1758 N N . SER A 1 223 ? -0.088 -7.980 -10.707 1.00 93.00 223 SER A N 1
ATOM 1759 C CA . SER A 1 223 ? 0.299 -8.061 -9.294 1.00 93.00 223 SER A CA 1
ATOM 1760 C C . SER A 1 223 ? -0.261 -6.894 -8.470 1.00 93.00 223 SER A C 1
ATOM 1762 O O . SER A 1 223 ? -0.962 -7.119 -7.482 1.00 93.00 223 SER A O 1
ATOM 1764 N N . ILE A 1 224 ? -0.076 -5.649 -8.930 1.00 91.88 224 ILE A N 1
ATOM 1765 C CA . ILE A 1 224 ? -0.633 -4.458 -8.262 1.00 91.88 224 ILE A CA 1
ATOM 1766 C C . ILE A 1 224 ? -2.161 -4.474 -8.218 1.00 91.88 224 ILE A C 1
ATOM 1768 O O . ILE A 1 224 ? -2.751 -4.079 -7.214 1.00 91.88 224 ILE A O 1
ATOM 1772 N N . THR A 1 225 ? -2.816 -4.922 -9.290 1.00 92.94 225 THR A N 1
ATOM 1773 C CA . THR A 1 225 ? -4.285 -4.985 -9.332 1.00 92.94 225 THR A CA 1
ATOM 1774 C C . THR A 1 225 ? -4.815 -5.973 -8.301 1.00 92.94 225 THR A C 1
ATOM 1776 O O . THR A 1 225 ? -5.777 -5.669 -7.599 1.00 92.94 225 THR A O 1
ATOM 1779 N N . ILE A 1 226 ? -4.170 -7.135 -8.172 1.00 93.62 226 ILE A N 1
ATOM 1780 C CA . ILE A 1 226 ? -4.520 -8.135 -7.160 1.00 93.62 226 ILE A CA 1
ATOM 1781 C C . ILE A 1 226 ? -4.371 -7.532 -5.763 1.00 93.62 226 ILE A C 1
ATOM 1783 O O . ILE A 1 226 ? -5.301 -7.627 -4.964 1.00 93.62 226 ILE A O 1
ATOM 1787 N N . ASP A 1 227 ? -3.263 -6.845 -5.486 1.00 93.12 227 ASP A N 1
ATOM 1788 C CA . ASP A 1 227 ? -3.046 -6.194 -4.193 1.00 93.12 227 ASP A CA 1
ATOM 1789 C C . ASP A 1 227 ? -4.094 -5.111 -3.900 1.00 93.12 227 ASP A C 1
ATOM 1791 O O . ASP A 1 227 ? -4.652 -5.080 -2.802 1.00 93.12 227 ASP A O 1
ATOM 1795 N N . ALA A 1 228 ? -4.441 -4.280 -4.887 1.00 93.62 228 ALA A N 1
ATOM 1796 C CA . ALA A 1 228 ? -5.491 -3.272 -4.754 1.00 93.62 228 ALA A CA 1
ATOM 1797 C C . ALA A 1 228 ? -6.862 -3.900 -4.440 1.00 93.62 228 ALA A C 1
ATOM 1799 O O . ALA A 1 228 ? -7.583 -3.411 -3.566 1.00 93.62 228 ALA A O 1
ATOM 1800 N N . VAL A 1 229 ? -7.208 -5.011 -5.102 1.00 95.06 229 VAL A N 1
ATOM 1801 C CA . VAL A 1 229 ? -8.447 -5.761 -4.844 1.00 95.06 229 VAL A CA 1
ATOM 1802 C C . VAL A 1 229 ? -8.446 -6.346 -3.435 1.00 95.06 229 VAL A C 1
ATOM 1804 O O . VAL A 1 229 ? -9.432 -6.203 -2.712 1.00 95.06 229 VAL A O 1
ATOM 1807 N N . VAL A 1 230 ? -7.349 -6.964 -2.995 1.00 95.81 230 VAL A N 1
ATOM 1808 C CA . VAL A 1 230 ? -7.270 -7.509 -1.634 1.00 95.81 230 VAL A CA 1
ATOM 1809 C C . VAL A 1 230 ? -7.349 -6.383 -0.599 1.00 95.81 230 VAL A C 1
ATOM 1811 O O . VAL A 1 230 ? -8.075 -6.523 0.381 1.00 95.81 230 VAL A O 1
ATOM 1814 N N . CYS A 1 231 ? -6.701 -5.237 -0.821 1.00 95.69 231 CYS A N 1
ATOM 1815 C CA . CYS A 1 231 ? -6.839 -4.052 0.032 1.00 95.69 231 CYS A CA 1
ATOM 1816 C C . CYS A 1 231 ? -8.288 -3.541 0.099 1.00 95.69 231 CYS A C 1
ATOM 1818 O O . CYS A 1 231 ? -8.757 -3.189 1.182 1.00 95.69 231 CYS A O 1
ATOM 1820 N N . ALA A 1 232 ? -9.034 -3.573 -1.010 1.00 96.50 232 ALA A N 1
ATOM 1821 C CA . ALA A 1 232 ? -10.467 -3.280 -1.012 1.00 96.50 232 ALA A CA 1
ATOM 1822 C C . ALA A 1 232 ? -11.253 -4.262 -0.129 1.00 96.50 232 ALA A C 1
ATOM 1824 O O . ALA A 1 232 ? -12.048 -3.837 0.710 1.00 96.50 232 ALA A O 1
ATOM 1825 N N . LEU A 1 233 ? -10.979 -5.567 -0.239 1.00 96.56 233 LEU A N 1
ATOM 1826 C CA . LEU A 1 233 ? -11.595 -6.592 0.613 1.00 96.56 233 LEU A CA 1
ATOM 1827 C C . LEU A 1 233 ? -11.236 -6.413 2.096 1.00 96.56 233 LEU A C 1
ATOM 1829 O O . LEU A 1 233 ? -12.094 -6.598 2.957 1.00 96.56 233 LEU A O 1
ATOM 1833 N N . ILE A 1 234 ? -9.999 -6.013 2.408 1.00 95.94 234 ILE A N 1
ATOM 1834 C CA . ILE A 1 234 ? -9.580 -5.672 3.776 1.00 95.94 234 ILE A CA 1
ATOM 1835 C C . ILE A 1 234 ? -10.394 -4.483 4.291 1.00 95.94 234 ILE A C 1
ATOM 1837 O O . ILE A 1 234 ? -10.903 -4.548 5.411 1.00 95.94 234 ILE A O 1
ATOM 1841 N N . THR A 1 235 ? -10.580 -3.433 3.483 1.00 96.31 235 THR A N 1
ATOM 1842 C CA . THR A 1 235 ? -11.427 -2.291 3.851 1.00 96.31 235 THR A CA 1
ATOM 1843 C C . THR A 1 235 ? -12.873 -2.729 4.109 1.00 96.31 235 THR A C 1
ATOM 1845 O O . THR A 1 235 ? -13.448 -2.335 5.120 1.00 96.31 235 THR A O 1
ATOM 1848 N N . LEU A 1 236 ? -13.456 -3.594 3.270 1.00 97.06 236 LEU A N 1
ATOM 1849 C CA . LEU A 1 236 ? -14.801 -4.146 3.506 1.00 97.06 236 LEU A CA 1
ATOM 1850 C C . LEU A 1 236 ? -14.879 -4.944 4.808 1.00 97.06 236 LEU A C 1
ATOM 1852 O O . LEU A 1 236 ? -15.815 -4.769 5.590 1.00 97.06 236 LEU A O 1
ATOM 1856 N N . GLY A 1 237 ? -13.879 -5.790 5.058 1.00 94.81 237 GLY A N 1
ATOM 1857 C CA . GLY A 1 237 ? -13.762 -6.554 6.294 1.00 94.81 237 GLY A CA 1
ATOM 1858 C C . GLY A 1 237 ? -13.669 -5.649 7.522 1.00 94.81 237 GLY A C 1
ATOM 1859 O O . GLY A 1 237 ? -14.322 -5.923 8.525 1.00 94.81 237 GLY A O 1
ATOM 1860 N N . PHE A 1 238 ? -12.921 -4.546 7.434 1.00 93.75 238 PHE A N 1
ATOM 1861 C CA . PHE A 1 238 ? -12.840 -3.536 8.488 1.00 93.75 238 PHE A CA 1
ATOM 1862 C C . PHE A 1 238 ? -14.188 -2.852 8.737 1.00 93.75 238 PHE A C 1
ATOM 1864 O O . PHE A 1 238 ? -14.617 -2.770 9.887 1.00 93.75 238 PHE A O 1
ATOM 1871 N N . ILE A 1 239 ? -14.885 -2.411 7.684 1.00 95.00 239 ILE A N 1
ATOM 1872 C CA . ILE A 1 239 ? -16.204 -1.774 7.810 1.00 95.00 239 ILE A CA 1
ATOM 1873 C C . ILE A 1 239 ? -17.191 -2.726 8.478 1.00 95.00 239 ILE A C 1
ATOM 1875 O O . ILE A 1 239 ? -17.889 -2.335 9.416 1.00 95.00 239 ILE A O 1
ATOM 1879 N N . TYR A 1 240 ? -17.233 -3.982 8.028 1.00 95.56 240 TYR A N 1
ATOM 1880 C CA 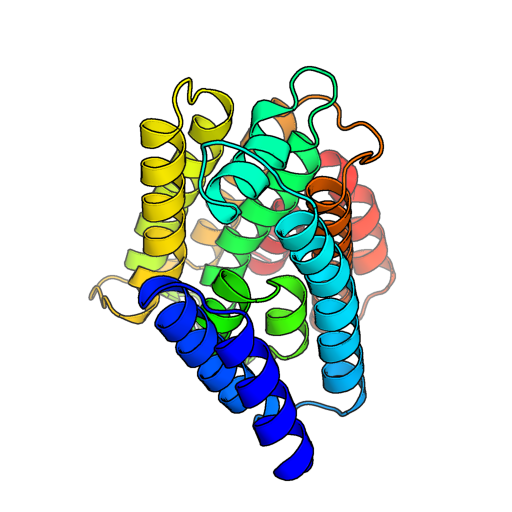. TYR A 1 240 ? -18.088 -4.997 8.629 1.00 95.56 240 TYR A CA 1
ATOM 1881 C C . TYR A 1 240 ? -17.721 -5.246 10.094 1.00 95.56 240 TYR A C 1
ATOM 1883 O O . TYR A 1 240 ? -18.605 -5.289 10.945 1.00 95.56 240 TYR A O 1
ATOM 1891 N N . ASP A 1 241 ? -16.434 -5.369 10.424 1.00 91.38 241 ASP A N 1
ATOM 1892 C CA . ASP A 1 241 ? -16.009 -5.622 11.801 1.00 91.38 241 ASP A CA 1
ATOM 1893 C C . ASP A 1 241 ? -16.326 -4.445 12.738 1.00 91.38 241 ASP A C 1
ATOM 1895 O O . ASP A 1 241 ? -16.744 -4.682 13.873 1.00 91.38 241 ASP A O 1
ATOM 1899 N N . ARG A 1 242 ? -16.196 -3.200 12.254 1.00 89.88 242 ARG A N 1
ATOM 1900 C CA . ARG A 1 242 ? -16.499 -1.964 12.999 1.00 89.88 242 ARG A CA 1
ATOM 1901 C C . ARG A 1 242 ? -18.001 -1.761 13.203 1.00 89.88 242 ARG A C 1
ATOM 1903 O O . ARG A 1 242 ? -18.425 -1.449 14.307 1.00 89.88 242 ARG A O 1
ATOM 1910 N N . THR A 1 243 ? -18.799 -1.932 12.151 1.00 93.31 243 THR A N 1
ATOM 1911 C CA . THR A 1 243 ? -20.238 -1.594 12.157 1.00 93.31 243 THR A CA 1
ATOM 1912 C C . THR A 1 243 ? -21.151 -2.779 12.465 1.00 93.31 243 THR A C 1
ATOM 1914 O O . THR A 1 243 ? -22.337 -2.587 12.719 1.00 93.31 243 THR A O 1
ATOM 1917 N N . LYS A 1 244 ? -20.626 -4.009 12.377 1.00 94.44 244 LYS A N 1
ATOM 1918 C CA . LYS A 1 244 ? -21.388 -5.270 12.394 1.00 94.44 244 LYS A CA 1
ATOM 1919 C C . LYS A 1 244 ? -22.537 -5.300 11.375 1.00 94.44 244 LYS A C 1
ATOM 1921 O O . LYS A 1 244 ? -23.519 -6.009 11.567 1.00 94.44 244 LYS A O 1
ATOM 1926 N N . SER A 1 245 ? -22.412 -4.548 10.276 1.00 96.31 245 SER A N 1
ATOM 1927 C CA . SER A 1 245 ? -23.463 -4.373 9.273 1.00 96.31 245 SER A CA 1
ATOM 1928 C C . SER A 1 245 ? -22.983 -4.759 7.875 1.00 96.31 245 SER A C 1
ATOM 1930 O O . SER A 1 245 ? -22.097 -4.124 7.299 1.00 96.31 245 SER A O 1
ATOM 1932 N N . LEU A 1 246 ? -23.615 -5.787 7.294 1.00 96.94 246 LEU A N 1
ATOM 1933 C CA . LEU A 1 246 ? -23.405 -6.159 5.888 1.00 96.94 246 LEU A CA 1
ATOM 1934 C C . LEU A 1 246 ? -23.844 -5.042 4.939 1.00 96.94 246 LEU A C 1
ATOM 1936 O O . LEU A 1 246 ? -23.243 -4.873 3.881 1.00 96.94 246 LEU A O 1
ATOM 1940 N N . TRP A 1 247 ? -24.857 -4.262 5.325 1.00 97.19 247 TRP A N 1
ATOM 1941 C CA . TRP A 1 247 ? -25.317 -3.122 4.539 1.00 97.19 247 TRP A CA 1
ATOM 1942 C C . TRP A 1 247 ? -24.251 -2.031 4.464 1.00 97.19 247 TRP A C 1
ATOM 1944 O O . TRP A 1 247 ? -23.926 -1.578 3.372 1.00 97.19 247 TRP A O 1
ATOM 1954 N N . ALA A 1 248 ? -23.648 -1.661 5.599 1.00 96.00 248 ALA A N 1
ATOM 1955 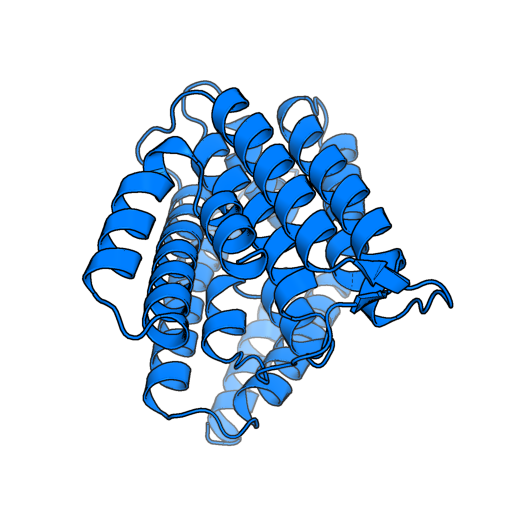C CA . ALA A 1 248 ? -22.583 -0.659 5.628 1.00 96.00 248 ALA A CA 1
ATOM 1956 C C . ALA A 1 248 ? -21.360 -1.109 4.816 1.00 96.00 248 ALA A C 1
ATOM 1958 O O . ALA A 1 248 ? -20.815 -0.325 4.040 1.00 96.00 248 ALA A O 1
ATOM 1959 N N . ALA A 1 249 ? -20.965 -2.382 4.938 1.00 97.00 249 ALA A N 1
ATOM 1960 C CA . ALA A 1 249 ? -19.885 -2.946 4.133 1.00 97.00 249 ALA A CA 1
ATOM 1961 C C . ALA A 1 249 ? -20.230 -2.929 2.634 1.00 97.00 249 ALA A C 1
ATOM 1963 O O . ALA A 1 249 ? -19.423 -2.474 1.830 1.00 97.00 249 ALA A O 1
ATOM 1964 N N . SER A 1 250 ? -21.442 -3.343 2.256 1.00 96.94 250 SER A N 1
ATOM 1965 C CA . SER A 1 250 ? -21.893 -3.343 0.856 1.00 96.94 250 SER A CA 1
ATOM 1966 C C . SER A 1 250 ? -21.940 -1.932 0.273 1.00 96.94 250 SER A C 1
ATOM 1968 O O . SER A 1 250 ? -21.418 -1.706 -0.815 1.00 96.94 250 SER A O 1
ATOM 1970 N N . ALA A 1 251 ? -22.480 -0.966 1.021 1.00 96.31 251 ALA A N 1
ATOM 1971 C CA . ALA A 1 251 ? -22.479 0.442 0.642 1.00 96.31 251 ALA A CA 1
ATOM 1972 C C . ALA A 1 251 ? -21.046 0.960 0.458 1.00 96.31 251 ALA A C 1
ATOM 1974 O O . ALA A 1 251 ? -20.741 1.560 -0.568 1.00 96.31 251 ALA A O 1
ATOM 1975 N N . GLY A 1 252 ? -20.141 0.648 1.394 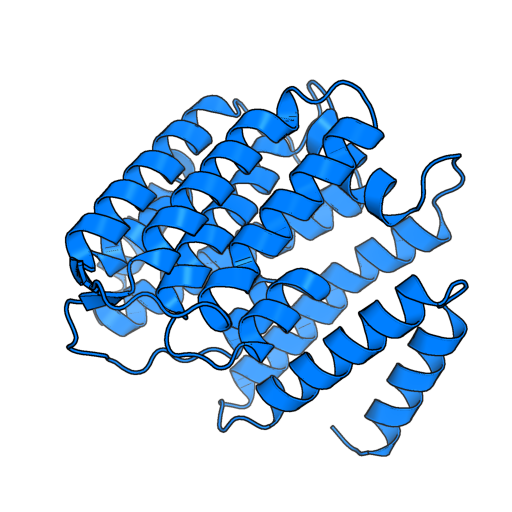1.00 95.81 252 GLY A N 1
ATOM 1976 C CA . GLY A 1 252 ? -18.714 0.936 1.259 1.00 95.81 252 GLY A CA 1
ATOM 1977 C C . GLY A 1 252 ? -18.122 0.354 -0.027 1.00 95.81 252 GLY A C 1
ATOM 1978 O O . GLY A 1 252 ? -17.442 1.065 -0.759 1.00 95.81 252 GLY A O 1
ATOM 1979 N N . GLY A 1 253 ? -18.437 -0.900 -0.355 1.00 96.19 253 GLY A N 1
ATOM 1980 C CA . GLY A 1 253 ? -17.999 -1.556 -1.590 1.00 96.19 253 GLY A CA 1
ATOM 1981 C C . GLY A 1 253 ? -18.520 -0.890 -2.856 1.00 96.19 253 GLY A C 1
ATOM 1982 O O . GLY A 1 253 ? -17.748 -0.673 -3.786 1.00 96.19 253 GLY A O 1
ATOM 1983 N N . CYS A 1 254 ? -19.789 -0.484 -2.874 1.00 96.25 254 CYS A N 1
ATOM 1984 C CA . CYS A 1 254 ? -20.370 0.275 -3.981 1.00 96.25 254 CYS A CA 1
ATOM 1985 C C . CYS A 1 254 ? -19.721 1.657 -4.162 1.00 96.25 254 CYS A C 1
ATOM 1987 O O . CYS A 1 254 ? -19.708 2.175 -5.275 1.00 96.25 254 CYS A O 1
ATOM 1989 N N . LEU A 1 255 ? -19.170 2.247 -3.096 1.00 94.44 255 LEU A N 1
ATOM 1990 C CA . LEU A 1 255 ? -18.499 3.550 -3.121 1.00 94.44 255 LEU A CA 1
ATOM 1991 C C . LEU A 1 255 ? -17.038 3.467 -3.604 1.00 94.44 255 LEU A C 1
ATOM 1993 O O . LEU A 1 255 ? -16.534 4.426 -4.190 1.00 94.44 255 LEU A O 1
ATOM 1997 N N . MET A 1 256 ? -16.348 2.338 -3.409 1.00 95.12 256 MET A N 1
ATOM 1998 C CA . MET A 1 256 ? -14.920 2.198 -3.748 1.00 95.12 256 MET A CA 1
ATOM 1999 C C . MET A 1 256 ? -14.566 2.465 -5.222 1.00 95.12 256 MET A C 1
ATOM 2001 O O . MET A 1 256 ? -13.523 3.080 -5.443 1.00 95.12 256 MET A O 1
ATOM 2005 N N . PRO A 1 257 ? -15.370 2.079 -6.234 1.00 90.75 257 PRO A N 1
ATOM 2006 C CA . PRO A 1 257 ? -15.090 2.441 -7.626 1.00 90.75 257 PRO A CA 1
ATOM 2007 C C . PRO A 1 257 ? -15.048 3.958 -7.863 1.00 90.75 257 PRO A C 1
ATOM 2009 O O . PRO A 1 257 ? -14.273 4.433 -8.692 1.00 90.75 257 PRO A O 1
ATOM 2012 N N . PHE A 1 258 ? -15.849 4.722 -7.113 1.00 90.50 258 PHE A N 1
ATOM 2013 C CA . PHE A 1 258 ? -15.958 6.175 -7.254 1.00 90.50 258 PHE A CA 1
ATOM 2014 C C . PHE A 1 258 ? -14.924 6.935 -6.424 1.00 90.50 258 PHE A C 1
ATOM 2016 O O . PHE A 1 258 ? -14.448 7.977 -6.862 1.00 90.50 258 PHE A O 1
ATOM 2023 N N . PHE A 1 259 ? -14.571 6.420 -5.243 1.00 92.81 259 PHE A N 1
ATOM 2024 C CA . PHE A 1 259 ? -13.754 7.154 -4.273 1.00 92.81 259 PHE A CA 1
ATOM 2025 C C . PHE A 1 259 ? -12.379 6.540 -4.002 1.00 92.81 259 PHE A C 1
ATOM 2027 O O . PHE A 1 259 ? -11.539 7.210 -3.414 1.00 92.81 259 PHE A O 1
ATOM 2034 N N . SER A 1 260 ? -12.112 5.318 -4.465 1.00 94.62 260 SER A N 1
ATOM 2035 C CA . SER A 1 260 ? -11.022 4.417 -4.056 1.00 94.62 260 SER A CA 1
ATOM 2036 C C . SER A 1 260 ? -11.231 3.723 -2.697 1.00 94.62 260 SER A C 1
ATOM 2038 O O . SER A 1 260 ? -11.836 4.286 -1.779 1.00 94.62 260 SER A O 1
ATOM 2040 N N . PRO A 1 261 ? -10.667 2.513 -2.514 1.00 95.88 261 PRO A N 1
ATOM 2041 C CA . PRO A 1 261 ? -10.587 1.839 -1.219 1.00 95.88 261 PRO A CA 1
ATOM 2042 C C . PRO A 1 261 ? -9.911 2.663 -0.123 1.00 95.88 261 PRO A C 1
ATOM 2044 O O . PRO A 1 261 ? -10.286 2.530 1.041 1.00 95.88 261 PRO A O 1
ATOM 2047 N N . GLY A 1 262 ? -8.917 3.488 -0.475 1.00 96.00 262 GLY A N 1
ATOM 2048 C CA . GLY A 1 262 ? -8.208 4.351 0.470 1.00 96.00 262 GLY A CA 1
ATOM 2049 C C . GLY A 1 262 ? -9.117 5.441 1.034 1.00 96.00 262 GLY A C 1
ATOM 2050 O O . GLY A 1 262 ? -9.215 5.583 2.251 1.00 96.00 262 GLY A O 1
ATOM 2051 N N . CYS A 1 263 ? -9.854 6.150 0.173 1.00 97.31 263 CYS A N 1
ATOM 2052 C CA . CYS A 1 263 ? -10.825 7.153 0.620 1.00 97.31 263 CYS A CA 1
ATOM 2053 C C . CYS A 1 263 ? -11.898 6.536 1.519 1.00 97.31 263 CYS A C 1
ATOM 2055 O O . CYS A 1 263 ? -12.136 7.034 2.616 1.00 97.31 263 CYS A O 1
ATOM 2057 N N . VAL A 1 264 ? -12.492 5.413 1.096 1.00 97.44 264 VAL A N 1
ATOM 2058 C CA . VAL A 1 264 ? -13.525 4.723 1.881 1.00 97.44 264 VAL A CA 1
ATOM 2059 C C . VAL A 1 264 ? -12.973 4.283 3.242 1.00 97.44 264 VAL A C 1
ATOM 2061 O O . VAL A 1 264 ? -13.623 4.511 4.260 1.00 97.44 264 VAL A O 1
ATOM 2064 N N . LEU A 1 265 ? -11.758 3.721 3.293 1.00 96.19 265 LEU A N 1
ATOM 2065 C CA . LEU A 1 265 ? -11.098 3.393 4.560 1.00 96.19 265 LEU A CA 1
ATOM 2066 C C . LEU A 1 265 ? -10.914 4.639 5.437 1.00 96.19 265 LEU A C 1
ATOM 2068 O O . LEU A 1 265 ? -11.206 4.586 6.627 1.00 96.19 265 LEU A O 1
ATOM 2072 N N . GLY A 1 266 ? -10.466 5.755 4.857 1.00 95.88 266 GLY A N 1
ATOM 2073 C CA . GLY A 1 266 ? -10.301 7.025 5.563 1.00 95.88 266 GLY A CA 1
ATOM 2074 C C . GLY A 1 266 ? -11.615 7.528 6.162 1.00 95.88 266 GLY A C 1
ATOM 2075 O O . GLY A 1 266 ? -11.671 7.783 7.359 1.00 95.88 266 GLY A O 1
ATOM 2076 N N . VAL A 1 267 ? -12.698 7.570 5.381 1.00 96.19 267 VAL A N 1
ATOM 2077 C CA . VAL A 1 267 ? -14.026 7.988 5.869 1.00 96.19 267 VAL A CA 1
ATOM 2078 C C . VAL A 1 267 ? -14.472 7.133 7.055 1.00 96.19 267 VAL A C 1
ATOM 2080 O O . VAL A 1 267 ? -14.826 7.674 8.096 1.00 96.19 267 VAL A O 1
ATOM 2083 N N . PHE A 1 268 ? -14.393 5.804 6.955 1.00 94.12 268 PHE A N 1
ATOM 2084 C CA . PHE A 1 268 ? -14.798 4.917 8.053 1.00 94.12 268 PHE A CA 1
ATOM 2085 C C . PHE A 1 268 ? -13.842 4.918 9.253 1.00 94.12 268 PHE A C 1
ATOM 2087 O O . PHE A 1 268 ? -14.228 4.488 10.336 1.00 94.12 268 PHE A O 1
ATOM 2094 N N . CYS A 1 269 ? -12.600 5.369 9.079 1.00 92.19 269 CYS A N 1
ATOM 2095 C CA . CYS A 1 269 ? -11.684 5.626 10.187 1.00 92.19 269 CYS A CA 1
ATOM 2096 C C . CYS A 1 269 ? -11.939 6.983 10.863 1.00 92.19 269 CYS A C 1
ATOM 2098 O O . CYS A 1 269 ? -11.525 7.154 12.008 1.00 92.19 269 CYS A O 1
ATOM 2100 N N . ALA A 1 270 ? -12.585 7.928 10.172 1.00 92.38 270 ALA A N 1
ATOM 2101 C CA . ALA A 1 270 ? -12.997 9.215 10.727 1.00 92.38 270 ALA A CA 1
ATOM 2102 C C . ALA A 1 270 ? -14.329 9.137 11.499 1.00 92.38 270 ALA A C 1
ATOM 2104 O O . ALA A 1 270 ? -14.535 9.941 12.403 1.00 92.38 270 ALA A O 1
ATOM 2105 N N . LEU A 1 271 ? -15.208 8.190 11.143 1.00 89.56 271 LEU A N 1
ATOM 2106 C CA . LEU A 1 271 ? -16.492 7.906 11.809 1.00 89.56 271 LEU A CA 1
ATOM 2107 C C . LEU A 1 271 ? -16.316 7.028 13.045 1.00 89.56 271 LEU A C 1
ATOM 2109 O O . LEU A 1 271 ? -16.737 7.412 14.149 1.00 89.56 271 LEU A O 1
#

Radius of gyration: 18.0 Å; chains: 1; bounding box: 50×43×44 Å

Foldseek 3Di:
DPPVVLVVVLVVQVVVDPDPVSNVLVVLLSVLVVVLVPDPFDPVLLVVLVVLQCQLVVLLVVQQVPDDDDDRSVLVLLCCQQVVDPQHQLLLLLLLLLLLLLVLQQCLVPDLSLLSNVLSTNVLSSVSSDDDDPDPDQKDFCLSLVLSVQLLVLSLCLNVDDDSVSNVVSSVSNSCSSRVSNVDGDPDIDGQLVSLQVSLVSQQVSSVPPPDHDDDDGSSSVSSNSSQVSLLVSLLVVQCVVVVDPVSSVVLSVCCNNRRSSSSSSNSSSD